Protein AF-A0AA39IWH5-F1 (afdb_monomer_lite)

Secondary structure (DSSP, 8-state):
------HHHHHHHHHHHHHHHHHHHHHHHHHHHHHHT----------SS----EEEEEEEEEEEETTTTEEEEEEEEEEEHHHHTT-TTPPPEEEEE--TTS---TTSTTS-S--SPP-S-SEEE-TT-TT-----EEEEEE----STT--GGGTTS--------EEEEETTT--EEEEEEEEEE----

Foldseek 3Di:
DDDDDPPVVVVVVVVVVVCCVPVVVVVVVVVQVVQVPPQDQPPPPDDDDDDFWEFEKEKEWPAAPVVQQKTKIKMFTPDISCVVVPPPDDFKKFKAWPQQVPFDDPVDPGHSPDPDGDPHGPDIHDSPPPDPPGDIDIDMHGFDAPDPPPDPPDPPPDDGDRDTDMWMAGPPPRHTGHYHHRDYDYHHD

Organism: NCBI:txid47425

Radius of gyration: 24.22 Å; chains: 1; bounding box: 68×44×81 Å

Structure (mmCIF, N/CA/C/O backbone):
data_AF-A0AA39IWH5-F1
#
_entry.id   AF-A0AA39IWH5-F1
#
loop_
_atom_site.group_PDB
_atom_site.id
_atom_site.type_symbol
_atom_site.label_atom_id
_atom_site.label_alt_id
_atom_site.label_comp_id
_atom_site.label_asym_id
_atom_site.label_entity_id
_atom_site.label_seq_id
_atom_site.pdbx_PDB_ins_code
_atom_site.Cartn_x
_atom_site.Cartn_y
_atom_site.Cartn_z
_atom_site.occupancy
_atom_site.B_iso_or_equiv
_atom_site.auth_seq_id
_atom_site.auth_comp_id
_atom_site.auth_asym_id
_atom_site.auth_atom_id
_atom_site.pdbx_PDB_model_num
ATOM 1 N N . MET A 1 1 ? 48.438 -4.224 -55.537 1.00 40.06 1 MET A N 1
ATOM 2 C CA . MET A 1 1 ? 48.091 -2.955 -54.860 1.00 40.06 1 MET A CA 1
ATOM 3 C C . MET A 1 1 ? 47.403 -3.302 -53.553 1.00 40.06 1 MET A C 1
ATOM 5 O O . MET A 1 1 ? 46.308 -3.842 -53.588 1.00 40.06 1 MET A O 1
ATOM 9 N N . ALA A 1 2 ? 48.084 -3.112 -52.422 1.00 48.34 2 ALA A N 1
ATOM 10 C CA . ALA A 1 2 ? 47.528 -3.421 -51.109 1.00 48.34 2 ALA A CA 1
ATOM 11 C C . ALA A 1 2 ? 46.636 -2.254 -50.659 1.00 48.34 2 ALA A C 1
ATOM 13 O O . ALA A 1 2 ? 47.093 -1.117 -50.571 1.00 48.34 2 ALA A O 1
ATOM 14 N N . SER A 1 3 ? 45.354 -2.537 -50.435 1.00 57.09 3 SER A N 1
ATOM 15 C CA . SER A 1 3 ? 44.366 -1.581 -49.937 1.00 57.09 3 SER A CA 1
ATOM 16 C C . SER A 1 3 ? 44.707 -1.199 -48.493 1.00 57.09 3 SER A C 1
ATOM 18 O O . SER A 1 3 ? 44.492 -1.995 -47.580 1.00 57.09 3 SER A O 1
ATOM 20 N N . GLN A 1 4 ? 45.219 0.015 -48.281 1.00 58.69 4 GLN A N 1
ATOM 21 C CA . GLN A 1 4 ? 45.362 0.627 -46.958 1.00 58.69 4 GLN A CA 1
ATOM 22 C C . GLN A 1 4 ? 43.967 0.789 -46.335 1.00 58.69 4 GLN A C 1
ATOM 24 O O . GLN A 1 4 ? 43.231 1.725 -46.648 1.00 58.69 4 GLN A O 1
ATOM 29 N N . GLN A 1 5 ? 43.571 -0.147 -45.470 1.00 61.75 5 GLN A N 1
ATOM 30 C CA . GLN A 1 5 ? 42.387 0.031 -44.634 1.00 61.75 5 GLN A CA 1
ATOM 31 C C . GLN A 1 5 ? 42.619 1.244 -43.730 1.00 61.75 5 GLN A C 1
ATOM 33 O O . GLN A 1 5 ? 43.556 1.283 -42.935 1.00 61.75 5 GLN A O 1
ATOM 38 N N . SER A 1 6 ? 41.778 2.264 -43.904 1.00 63.19 6 SER A N 1
ATOM 39 C CA . SER A 1 6 ? 41.849 3.520 -43.165 1.00 63.19 6 SER A CA 1
ATOM 40 C C . SER A 1 6 ? 41.571 3.266 -41.680 1.00 63.19 6 SER A C 1
ATOM 42 O O . SER A 1 6 ? 40.421 3.110 -41.267 1.00 63.19 6 SER A O 1
ATOM 44 N N . THR A 1 7 ? 42.634 3.241 -40.877 1.00 72.88 7 THR A N 1
ATOM 45 C CA . THR A 1 7 ? 42.630 3.133 -39.406 1.00 72.88 7 THR A CA 1
ATOM 46 C C . THR A 1 7 ? 41.702 4.147 -38.732 1.00 72.88 7 THR A C 1
ATOM 48 O O . THR A 1 7 ? 41.138 3.869 -37.678 1.00 72.88 7 THR A O 1
ATOM 51 N N . SER A 1 8 ? 41.462 5.289 -39.381 1.00 75.50 8 SER A N 1
ATOM 52 C CA . SER A 1 8 ? 40.510 6.312 -38.940 1.00 75.50 8 SER A CA 1
ATOM 53 C C . SER A 1 8 ? 39.067 5.797 -38.850 1.00 75.50 8 SER A C 1
ATOM 55 O O . SER A 1 8 ? 38.355 6.132 -37.904 1.00 75.50 8 SER A O 1
ATOM 57 N N . ARG A 1 9 ? 38.637 4.930 -39.777 1.00 80.38 9 ARG A N 1
ATOM 58 C CA . ARG A 1 9 ? 37.272 4.378 -39.769 1.00 80.38 9 ARG A CA 1
ATOM 59 C C . ARG A 1 9 ? 37.060 3.417 -38.604 1.00 80.38 9 ARG A C 1
ATOM 61 O O . ARG A 1 9 ? 36.028 3.475 -37.947 1.00 80.38 9 ARG A O 1
ATOM 68 N N . VAL A 1 10 ? 38.062 2.586 -38.314 1.00 84.19 10 VAL A N 1
ATOM 69 C CA . VAL A 1 10 ? 38.024 1.634 -37.193 1.00 84.19 10 VAL A CA 1
ATOM 70 C C . VAL A 1 10 ? 37.988 2.378 -35.856 1.00 84.19 10 VAL A C 1
ATOM 72 O O . VAL A 1 10 ? 37.185 2.043 -34.988 1.00 84.19 10 VAL A O 1
ATOM 75 N N . LEU A 1 11 ? 38.789 3.440 -35.718 1.00 85.94 11 LEU A N 1
ATOM 76 C CA . LEU A 1 11 ? 38.793 4.288 -34.525 1.00 85.94 11 LEU A CA 1
ATOM 77 C C . LEU A 1 11 ? 37.435 4.979 -34.306 1.00 85.94 11 LEU A C 1
ATOM 79 O O . LEU A 1 11 ? 36.937 5.020 -33.185 1.00 85.94 11 LEU A O 1
ATOM 83 N N . CYS A 1 12 ? 36.806 5.483 -35.372 1.00 87.06 12 CYS A N 1
ATOM 84 C CA . CYS A 1 12 ? 35.497 6.132 -35.292 1.00 87.06 12 CYS A CA 1
ATOM 85 C C . CYS A 1 12 ? 34.390 5.160 -34.840 1.00 87.06 12 CYS A C 1
ATOM 87 O O . CYS A 1 12 ? 33.603 5.498 -33.952 1.00 87.06 12 CYS A O 1
ATOM 89 N N . CYS A 1 13 ? 34.367 3.931 -35.369 1.00 89.12 13 CYS A N 1
ATOM 90 C CA . CYS A 1 13 ? 33.430 2.892 -34.922 1.00 89.12 13 CYS A CA 1
ATOM 91 C C . CYS A 1 13 ? 33.640 2.518 -33.447 1.00 89.12 13 CYS A C 1
ATOM 93 O O . CYS A 1 13 ? 32.673 2.308 -32.716 1.00 89.12 13 CYS A O 1
ATOM 95 N N . PHE A 1 14 ? 34.894 2.466 -32.992 1.00 91.69 14 PHE A N 1
ATOM 96 C CA . PHE A 1 14 ? 35.201 2.168 -31.596 1.00 91.69 14 PHE A CA 1
ATOM 97 C C . PHE A 1 14 ? 34.722 3.284 -30.658 1.00 91.69 14 PHE A C 1
ATOM 99 O O . PHE A 1 14 ? 34.058 3.005 -29.665 1.00 91.69 14 PHE A O 1
ATOM 106 N N . ILE A 1 15 ? 34.989 4.550 -31.000 1.00 92.81 15 ILE A N 1
ATOM 107 C CA . ILE A 1 15 ? 34.572 5.710 -30.197 1.00 92.81 15 ILE A CA 1
ATOM 108 C C . ILE A 1 15 ? 33.045 5.815 -30.126 1.00 92.81 15 ILE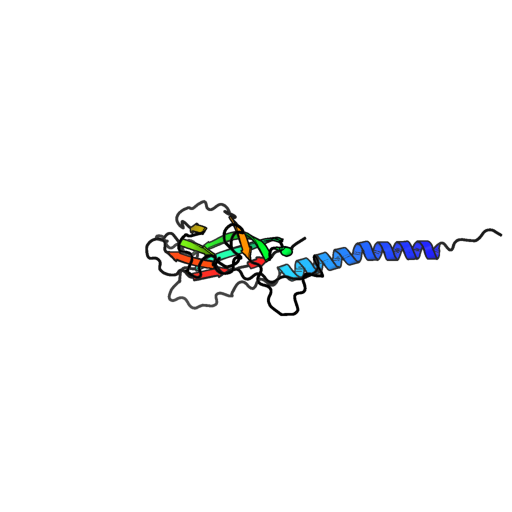 A C 1
ATOM 110 O O . ILE A 1 15 ? 32.500 6.037 -29.049 1.00 92.81 15 ILE A O 1
ATOM 114 N N . THR A 1 16 ? 32.346 5.632 -31.247 1.00 91.38 16 THR A N 1
ATOM 115 C CA . THR A 1 16 ? 30.873 5.688 -31.286 1.00 91.38 16 THR A CA 1
ATOM 116 C C . THR A 1 16 ? 30.237 4.555 -30.485 1.00 91.38 16 THR A C 1
ATOM 118 O O . THR A 1 16 ? 29.312 4.805 -29.714 1.00 91.38 16 THR A O 1
ATOM 121 N N . SER A 1 17 ? 30.777 3.337 -30.585 1.00 92.00 17 SER A N 1
ATOM 122 C CA . SER A 1 17 ? 30.318 2.197 -29.780 1.00 92.00 17 SER A CA 1
ATOM 123 C C . SER A 1 17 ? 30.569 2.428 -28.289 1.00 92.00 17 SER A C 1
ATOM 125 O O . SER A 1 17 ? 29.680 2.210 -27.472 1.00 92.00 17 SER A O 1
ATOM 127 N N . LEU A 1 18 ? 31.753 2.932 -27.925 1.00 93.56 18 LEU A N 1
ATOM 128 C CA . LEU A 1 18 ? 32.101 3.237 -26.538 1.00 93.56 18 LEU A CA 1
ATOM 129 C C . LEU A 1 18 ? 31.211 4.345 -25.956 1.00 93.56 18 LEU A C 1
ATOM 131 O O . LEU A 1 18 ? 30.737 4.223 -24.830 1.00 93.56 18 LEU A O 1
ATOM 135 N N . LEU A 1 19 ? 30.938 5.400 -26.730 1.00 93.69 19 LEU A N 1
ATOM 136 C CA . LEU A 1 19 ? 30.017 6.469 -26.335 1.00 93.69 19 LEU A CA 1
ATOM 137 C C . LEU A 1 19 ? 28.607 5.934 -26.109 1.00 93.69 19 LEU A C 1
ATOM 139 O O . LEU A 1 19 ? 27.995 6.281 -25.107 1.00 93.69 19 LEU A O 1
ATOM 143 N N . PHE A 1 20 ? 28.107 5.065 -26.988 1.00 94.19 20 PHE A N 1
ATOM 144 C CA . PHE A 1 20 ? 26.792 4.452 -26.815 1.00 94.19 20 PHE A CA 1
ATOM 145 C C . PHE A 1 20 ? 26.720 3.623 -25.522 1.00 94.19 20 PHE A C 1
ATOM 147 O O . PHE A 1 20 ? 25.784 3.780 -24.741 1.00 94.19 20 PHE A O 1
ATOM 154 N N . VAL A 1 21 ? 27.755 2.821 -25.247 1.00 93.38 21 VAL A N 1
ATOM 155 C CA . VAL A 1 21 ? 27.852 1.980 -24.039 1.00 93.38 21 VAL A CA 1
ATOM 156 C C . VAL A 1 21 ? 27.950 2.801 -22.747 1.00 93.38 21 VAL A C 1
ATOM 158 O O . VAL A 1 21 ? 27.551 2.309 -21.699 1.00 93.38 21 VAL A O 1
ATOM 161 N N . ILE A 1 22 ? 28.435 4.045 -22.786 1.00 94.25 22 ILE A N 1
ATOM 162 C CA . ILE A 1 22 ? 28.540 4.905 -21.593 1.00 94.25 22 ILE A CA 1
ATOM 163 C C . ILE A 1 22 ? 27.316 5.820 -21.451 1.00 94.25 22 ILE A C 1
ATOM 165 O O . ILE A 1 22 ? 26.750 5.947 -20.363 1.00 94.25 22 ILE A O 1
ATOM 169 N N . ILE A 1 23 ? 26.890 6.466 -22.538 1.00 92.69 23 ILE A N 1
ATOM 170 C CA . ILE A 1 23 ? 25.827 7.479 -22.515 1.00 92.69 23 ILE A CA 1
ATOM 171 C C . ILE A 1 23 ? 24.476 6.841 -22.217 1.00 92.69 23 ILE A C 1
ATOM 173 O O . ILE A 1 23 ? 23.719 7.377 -21.414 1.00 92.69 23 ILE A O 1
ATOM 177 N N . VAL A 1 24 ? 24.171 5.692 -22.825 1.00 91.44 24 VAL A N 1
ATOM 178 C CA . VAL A 1 24 ? 22.867 5.054 -22.628 1.00 91.44 24 VAL A CA 1
ATOM 179 C C . VAL A 1 24 ? 22.680 4.668 -21.151 1.00 91.44 24 VAL A C 1
ATOM 181 O O . VAL A 1 24 ? 21.751 5.198 -20.543 1.00 91.44 24 VAL A O 1
ATOM 184 N N . PRO A 1 25 ? 23.569 3.892 -20.496 1.00 87.94 25 PRO A N 1
ATOM 185 C CA . PRO A 1 25 ? 23.395 3.562 -19.079 1.00 87.94 25 PRO A CA 1
ATOM 186 C C . PRO A 1 25 ? 23.394 4.780 -18.154 1.00 87.94 25 PRO A C 1
ATOM 188 O O . PRO A 1 25 ? 22.631 4.811 -17.196 1.00 87.94 25 PRO A O 1
ATOM 191 N N . THR A 1 26 ? 24.206 5.805 -18.431 1.00 89.06 26 THR A N 1
ATOM 192 C CA . THR A 1 26 ? 24.229 7.011 -17.586 1.00 89.06 26 THR A CA 1
ATOM 193 C C . THR A 1 26 ? 22.939 7.818 -17.696 1.00 89.06 26 THR A C 1
ATOM 195 O O . THR A 1 26 ? 22.433 8.276 -16.672 1.00 89.06 26 THR A O 1
ATOM 198 N N . LEU A 1 27 ? 22.359 7.966 -18.890 1.00 87.00 27 LEU A N 1
ATOM 199 C CA . LEU A 1 27 ? 21.041 8.588 -19.053 1.00 87.00 27 LEU A CA 1
ATOM 200 C C . LEU A 1 27 ? 19.951 7.778 -18.344 1.00 87.00 27 LEU A C 1
ATOM 202 O O . LEU A 1 27 ? 19.131 8.366 -17.643 1.00 87.00 27 LEU A O 1
ATOM 206 N N . TRP A 1 28 ? 19.991 6.447 -18.456 1.00 80.06 28 TRP A N 1
ATOM 207 C CA . TRP A 1 28 ? 19.065 5.550 -17.760 1.00 80.06 28 TRP A CA 1
ATOM 208 C C . TRP A 1 28 ? 19.148 5.687 -16.236 1.00 80.06 28 TRP A C 1
ATOM 210 O O . TRP A 1 28 ? 18.126 5.882 -15.586 1.00 80.06 28 TRP A O 1
ATOM 220 N N . ILE A 1 29 ? 20.354 5.666 -15.662 1.00 79.44 29 ILE A N 1
ATOM 221 C CA . ILE A 1 29 ? 20.556 5.827 -14.213 1.00 79.44 29 ILE A CA 1
ATOM 222 C C . ILE A 1 29 ? 20.030 7.187 -13.736 1.00 79.44 29 ILE A C 1
ATOM 224 O O . ILE A 1 29 ? 19.339 7.261 -12.723 1.00 79.44 29 ILE A O 1
ATOM 228 N N . ASN A 1 30 ? 20.313 8.267 -14.473 1.00 75.81 30 ASN A N 1
ATOM 229 C CA . ASN A 1 30 ? 19.824 9.602 -14.116 1.00 75.81 30 ASN A CA 1
ATOM 230 C C . ASN A 1 30 ? 18.296 9.714 -14.217 1.00 75.81 30 ASN A C 1
ATOM 232 O O . ASN A 1 30 ? 17.680 10.377 -13.385 1.00 75.81 30 ASN A O 1
ATOM 236 N N . LEU A 1 31 ? 17.682 9.069 -15.213 1.00 73.75 31 LEU A N 1
ATOM 237 C CA . LEU A 1 31 ? 16.229 9.031 -15.364 1.00 73.75 31 LEU A CA 1
ATOM 238 C C . LEU A 1 31 ? 15.575 8.296 -14.188 1.00 73.75 31 LEU A C 1
ATOM 240 O O . LEU A 1 31 ? 14.644 8.826 -13.587 1.00 73.75 31 LEU A O 1
ATOM 244 N N . VAL A 1 32 ? 16.111 7.128 -13.822 1.00 69.75 32 VAL A N 1
ATOM 245 C CA . VAL A 1 32 ? 15.646 6.341 -12.674 1.00 69.75 32 VAL A CA 1
ATOM 246 C C . VAL A 1 32 ? 15.736 7.151 -11.381 1.00 69.75 32 VAL A C 1
ATOM 248 O O . VAL A 1 32 ? 14.739 7.274 -10.677 1.00 69.75 32 VAL A O 1
ATOM 251 N N . LEU A 1 33 ? 16.884 7.780 -11.108 1.00 65.25 33 LEU A N 1
ATOM 252 C CA . LEU A 1 33 ? 17.073 8.605 -9.909 1.00 65.25 33 LEU A CA 1
ATOM 253 C C . LEU A 1 33 ? 16.103 9.793 -9.852 1.00 65.25 33 LEU A C 1
ATOM 255 O O . LEU A 1 33 ? 15.610 10.137 -8.780 1.00 65.25 33 LEU A O 1
ATOM 259 N N . LYS A 1 34 ? 15.803 10.412 -11.000 1.00 65.06 34 LYS A N 1
ATOM 260 C CA . LYS A 1 34 ? 14.877 11.548 -11.082 1.00 65.06 34 LYS A CA 1
ATOM 261 C C . LYS A 1 34 ? 13.419 11.144 -10.841 1.00 65.06 34 LYS A C 1
ATOM 263 O O . LYS A 1 34 ? 12.652 11.948 -10.315 1.00 65.06 34 LYS A O 1
ATOM 268 N N . LEU A 1 35 ? 13.035 9.917 -11.196 1.00 55.84 35 LEU A N 1
ATOM 269 C CA . LEU A 1 35 ? 11.711 9.369 -10.880 1.00 55.84 35 LEU A CA 1
ATOM 270 C C . LEU A 1 35 ? 11.559 9.082 -9.378 1.00 55.84 35 LEU A C 1
ATOM 272 O O . LEU A 1 35 ? 10.466 9.223 -8.839 1.00 55.84 35 LEU A O 1
ATOM 276 N N . THR A 1 36 ? 12.649 8.756 -8.676 1.00 50.62 36 THR A N 1
ATOM 277 C CA . THR A 1 36 ? 12.625 8.452 -7.234 1.00 50.62 36 THR A CA 1
ATOM 278 C C . THR A 1 36 ? 12.405 9.692 -6.352 1.00 50.62 36 THR A C 1
ATOM 280 O O . THR A 1 36 ? 11.944 9.567 -5.222 1.00 50.62 36 THR A O 1
ATOM 283 N N . THR A 1 37 ? 12.704 10.905 -6.834 1.00 43.00 37 THR A N 1
ATOM 284 C CA . THR A 1 37 ? 12.744 12.119 -5.990 1.00 43.00 37 THR A CA 1
ATOM 285 C C . THR A 1 37 ? 11.431 12.899 -5.860 1.00 43.00 37 THR A C 1
ATOM 287 O O . THR A 1 37 ? 11.397 13.877 -5.121 1.00 43.00 37 THR A O 1
ATOM 290 N N . ASN A 1 38 ? 10.345 12.490 -6.523 1.00 43.62 38 ASN A N 1
ATOM 291 C CA . ASN A 1 38 ? 9.067 13.222 -6.491 1.00 43.62 38 ASN A CA 1
ATOM 292 C C . ASN A 1 38 ? 8.058 12.680 -5.463 1.00 43.62 38 ASN A C 1
ATOM 294 O O . ASN A 1 38 ? 6.851 12.815 -5.641 1.00 43.62 38 ASN A O 1
ATOM 298 N N . SER A 1 39 ? 8.538 12.083 -4.374 1.00 44.72 39 SER A N 1
ATOM 299 C CA . SER A 1 39 ? 7.690 11.773 -3.223 1.00 44.72 39 SER A CA 1
ATOM 300 C C . SER A 1 39 ? 7.620 12.988 -2.306 1.00 44.72 39 SER A C 1
ATOM 302 O O . SER A 1 39 ? 8.464 13.178 -1.431 1.00 44.72 39 SER A O 1
ATOM 304 N N . GLY A 1 40 ? 6.641 13.855 -2.555 1.00 41.75 40 GLY A N 1
ATOM 305 C CA . GLY A 1 40 ? 6.279 14.898 -1.608 1.00 41.75 40 GLY A CA 1
ATOM 306 C C . GLY A 1 40 ? 5.682 14.246 -0.370 1.00 41.75 40 GLY A C 1
ATOM 307 O O . GLY A 1 40 ? 4.529 13.832 -0.396 1.00 41.75 40 GLY A O 1
ATOM 308 N N . VAL A 1 41 ? 6.463 14.155 0.706 1.00 47.53 41 VAL A N 1
ATOM 309 C CA . VAL A 1 41 ? 5.898 14.007 2.051 1.00 47.53 41 VAL A CA 1
ATOM 310 C C . VAL A 1 41 ? 4.964 15.204 2.248 1.00 47.53 41 VAL A C 1
ATOM 312 O O . VAL A 1 41 ? 5.408 16.331 2.008 1.00 47.53 41 VAL A O 1
ATOM 315 N N . PRO A 1 42 ? 3.687 15.017 2.619 1.00 47.53 42 PRO A N 1
ATOM 316 C CA . PRO A 1 42 ? 2.828 16.151 2.909 1.00 47.53 42 PRO A CA 1
ATOM 317 C C . PRO A 1 42 ? 3.450 16.958 4.053 1.00 47.53 42 PRO A C 1
ATOM 319 O O . PRO A 1 42 ? 3.678 16.446 5.151 1.00 47.53 42 PRO A O 1
ATOM 322 N N . ASP A 1 43 ? 3.761 18.226 3.775 1.00 43.47 43 ASP A N 1
ATOM 323 C CA . ASP A 1 43 ? 4.171 19.191 4.788 1.00 43.47 43 ASP A CA 1
ATOM 324 C C . ASP A 1 43 ? 3.022 19.321 5.793 1.00 43.47 43 ASP A C 1
ATOM 326 O O . ASP A 1 43 ? 2.018 19.991 5.540 1.00 43.47 43 ASP A O 1
ATOM 330 N N . ASN A 1 44 ? 3.165 18.666 6.946 1.00 50.66 44 ASN A N 1
ATOM 331 C CA . ASN A 1 44 ? 2.255 18.796 8.080 1.00 50.66 44 ASN A CA 1
ATOM 332 C C . ASN A 1 44 ? 2.420 20.179 8.718 1.00 50.66 44 ASN A C 1
ATOM 334 O O . ASN A 1 44 ? 2.941 20.331 9.821 1.00 50.66 44 ASN A O 1
ATOM 338 N N . ASN A 1 45 ? 1.959 21.209 8.014 1.00 47.28 45 ASN A N 1
ATOM 339 C CA . ASN A 1 45 ? 1.780 22.549 8.544 1.00 47.28 45 ASN A CA 1
ATOM 340 C C . ASN A 1 45 ? 0.319 22.689 8.998 1.00 47.28 45 ASN A C 1
ATOM 342 O O . ASN A 1 45 ? -0.483 23.417 8.415 1.00 47.28 45 ASN A O 1
ATOM 346 N N . GLY A 1 46 ? -0.046 21.893 10.004 1.00 46.69 46 GLY A N 1
ATOM 347 C CA . GLY A 1 46 ? -1.400 21.773 10.531 1.00 46.69 46 GLY A CA 1
ATOM 348 C C . GLY A 1 46 ? -1.414 22.016 12.032 1.00 46.69 46 GLY A C 1
ATOM 349 O O . GLY A 1 46 ? -0.941 21.198 12.813 1.00 46.69 46 GLY A O 1
ATOM 350 N N . ASN A 1 47 ? -1.948 23.174 12.395 1.00 44.50 47 ASN A N 1
ATOM 351 C CA . ASN A 1 47 ? -2.223 23.661 13.739 1.00 44.50 47 ASN A CA 1
ATOM 352 C C . ASN A 1 47 ? -2.779 22.552 14.659 1.00 44.50 47 ASN A C 1
ATOM 354 O O . ASN A 1 47 ? -3.752 21.881 14.317 1.00 44.50 47 ASN A O 1
ATOM 358 N N . SER A 1 48 ? -2.161 22.368 15.826 1.00 58.59 48 SER A N 1
ATOM 359 C CA . SER A 1 48 ? -2.580 21.395 16.834 1.00 58.59 48 SER A CA 1
ATOM 360 C C . SER A 1 48 ? -3.947 21.765 17.403 1.00 58.59 48 SER A C 1
ATOM 362 O O . SER A 1 48 ? -4.050 22.775 18.097 1.00 58.59 48 SER A O 1
ATOM 364 N N . ASP A 1 49 ? -4.963 20.933 17.185 1.00 53.38 49 ASP A N 1
ATOM 365 C CA . ASP A 1 49 ? -6.050 20.867 18.171 1.00 53.38 49 ASP A CA 1
ATOM 366 C C . ASP A 1 49 ? -6.676 19.477 18.343 1.00 53.38 49 ASP A C 1
ATOM 368 O O . ASP A 1 49 ? -7.155 19.168 19.425 1.00 53.38 49 ASP A O 1
ATOM 372 N N . TYR A 1 50 ? -6.552 18.561 17.378 1.00 57.91 50 TYR A N 1
ATOM 373 C CA . TYR A 1 50 ? -6.823 17.137 17.605 1.00 57.91 50 TYR A CA 1
ATOM 374 C C . TYR A 1 50 ? -5.869 16.311 16.747 1.00 57.91 50 TYR A C 1
ATOM 376 O O . TYR A 1 50 ? -5.903 16.394 15.523 1.00 57.91 50 TYR A O 1
ATOM 384 N N . ILE A 1 51 ? -4.976 15.548 17.381 1.00 69.25 51 ILE A N 1
ATOM 385 C CA . ILE A 1 51 ? -4.118 14.601 16.664 1.00 69.25 51 ILE A CA 1
ATOM 386 C C . ILE A 1 51 ? -5.012 13.426 16.261 1.00 69.25 51 ILE A C 1
ATOM 388 O O . ILE A 1 51 ? -5.207 12.491 17.038 1.00 69.25 51 ILE A O 1
ATOM 392 N N . THR A 1 52 ? -5.608 13.500 15.073 1.00 83.38 52 THR A N 1
ATOM 393 C CA . THR A 1 52 ? -6.285 12.349 14.475 1.00 83.38 52 THR A CA 1
ATOM 394 C C . THR A 1 52 ? -5.248 11.258 14.236 1.00 83.38 52 THR A C 1
ATOM 396 O O . THR A 1 52 ? -4.124 11.517 13.791 1.00 83.38 52 THR A O 1
ATOM 399 N N . ARG A 1 53 ? -5.595 10.023 14.596 1.00 87.88 53 ARG A N 1
ATOM 400 C CA . ARG A 1 53 ? -4.728 8.883 14.326 1.00 87.88 53 ARG A CA 1
ATOM 401 C C . ARG A 1 53 ? -4.661 8.647 12.821 1.00 87.88 53 ARG A C 1
ATOM 403 O O . ARG A 1 53 ? -5.698 8.503 12.181 1.00 87.88 53 ARG A O 1
ATOM 410 N N . THR A 1 54 ? -3.446 8.529 12.307 1.00 89.31 54 THR A N 1
ATOM 411 C CA . THR A 1 54 ? -3.156 8.272 10.901 1.00 89.31 54 THR A CA 1
ATOM 412 C C . THR A 1 54 ? -2.162 7.125 10.808 1.00 89.31 54 THR A C 1
ATOM 414 O O . THR A 1 54 ? -1.111 7.156 11.458 1.00 89.31 54 THR A O 1
ATOM 417 N N . ILE A 1 55 ? -2.499 6.120 10.004 1.00 89.88 55 ILE A N 1
ATOM 418 C CA . ILE A 1 55 ? -1.594 5.034 9.625 1.00 89.88 55 ILE A CA 1
ATOM 419 C C . ILE A 1 55 ? -0.941 5.407 8.302 1.00 89.88 55 ILE A C 1
ATOM 421 O O . ILE A 1 55 ? -1.635 5.635 7.314 1.00 89.88 55 ILE A O 1
ATOM 425 N N . VAL A 1 56 ? 0.386 5.462 8.277 1.00 89.00 56 VAL A N 1
ATOM 426 C CA . VAL A 1 56 ? 1.144 5.769 7.066 1.00 89.00 56 VAL A CA 1
ATOM 427 C C . VAL A 1 56 ? 1.724 4.484 6.503 1.00 89.00 56 VAL A C 1
ATOM 429 O O . VAL A 1 56 ? 2.498 3.780 7.162 1.00 89.00 56 VAL A O 1
ATOM 432 N N . LEU A 1 57 ? 1.339 4.200 5.269 1.00 88.81 57 LEU A N 1
ATOM 433 C CA . LEU A 1 57 ? 1.765 3.056 4.490 1.00 88.81 57 LEU A CA 1
ATOM 434 C C . LEU A 1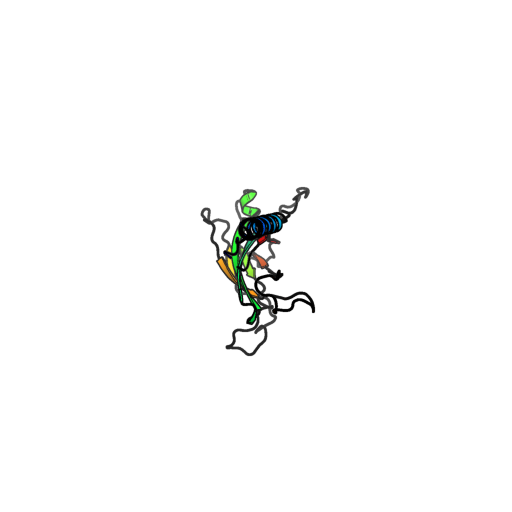 57 ? 2.852 3.479 3.503 1.00 88.81 57 LEU A C 1
ATOM 436 O O . LEU A 1 57 ? 2.837 4.584 2.955 1.00 88.81 57 LEU A O 1
ATOM 440 N N . GLN A 1 58 ? 3.770 2.563 3.241 1.00 87.62 58 GLN A N 1
ATOM 441 C CA . GLN A 1 58 ? 4.696 2.626 2.122 1.00 87.62 58 GLN A CA 1
ATOM 442 C C . GLN A 1 58 ? 4.459 1.405 1.248 1.00 87.62 58 GLN A C 1
ATOM 444 O O . GLN A 1 58 ? 4.300 0.304 1.768 1.00 87.62 58 GLN A O 1
ATOM 449 N N . ALA A 1 59 ? 4.430 1.596 -0.069 1.00 86.56 59 ALA A N 1
ATOM 450 C CA . ALA A 1 59 ? 4.300 0.506 -1.023 1.00 86.56 59 ALA A CA 1
ATOM 451 C C . ALA A 1 59 ? 5.378 0.602 -2.108 1.00 86.56 59 ALA A C 1
ATOM 453 O O . ALA A 1 59 ? 5.760 1.686 -2.547 1.00 86.56 59 ALA A O 1
ATOM 454 N N . GLY A 1 60 ? 5.861 -0.543 -2.569 1.00 85.12 60 GLY A N 1
ATOM 455 C CA . GLY A 1 60 ? 6.775 -0.675 -3.689 1.00 85.12 60 GLY A CA 1
ATOM 456 C C . GLY A 1 60 ? 6.262 -1.708 -4.680 1.00 85.12 60 GLY A C 1
ATOM 457 O O . GLY A 1 60 ? 5.844 -2.794 -4.284 1.00 85.12 60 GLY A O 1
ATOM 458 N N . VAL A 1 61 ? 6.281 -1.388 -5.975 1.00 81.31 61 VAL A N 1
ATOM 459 C CA . VAL A 1 61 ? 5.913 -2.371 -7.007 1.00 81.31 61 VAL A CA 1
ATOM 460 C C . VAL A 1 61 ? 7.072 -3.347 -7.194 1.00 81.31 61 VAL A C 1
ATOM 462 O O . VAL A 1 61 ? 8.199 -2.935 -7.461 1.00 81.31 61 VAL A O 1
ATOM 465 N N . VAL A 1 62 ? 6.774 -4.638 -7.065 1.00 83.94 62 VAL A N 1
ATOM 466 C CA . VAL A 1 62 ? 7.720 -5.751 -7.228 1.00 83.94 62 VAL A CA 1
ATOM 467 C C . VAL A 1 62 ? 7.706 -6.268 -8.660 1.00 83.94 62 VAL A C 1
ATOM 469 O O . VAL A 1 62 ? 8.753 -6.528 -9.244 1.00 83.94 62 VAL A O 1
ATOM 472 N N . SER A 1 63 ? 6.513 -6.450 -9.220 1.00 82.94 63 SER A N 1
ATOM 473 C CA . SER A 1 63 ? 6.319 -6.960 -10.575 1.00 82.94 63 SER A CA 1
ATOM 474 C C . SER A 1 63 ? 4.951 -6.554 -11.100 1.00 82.94 63 SER A C 1
ATOM 476 O O . SER A 1 63 ? 4.033 -6.344 -10.313 1.00 82.94 63 SER A O 1
ATOM 478 N N . ALA A 1 64 ? 4.787 -6.509 -12.417 1.00 79.38 64 ALA A N 1
ATOM 479 C CA . ALA A 1 64 ? 3.481 -6.367 -13.046 1.00 79.38 64 ALA A CA 1
ATOM 480 C C . ALA A 1 64 ? 3.270 -7.484 -14.067 1.00 79.38 64 ALA A C 1
ATOM 482 O O . ALA A 1 64 ? 4.140 -7.736 -14.901 1.00 79.38 64 ALA A O 1
ATOM 483 N N . ASP A 1 65 ? 2.114 -8.137 -14.001 1.00 79.38 65 ASP A N 1
ATOM 484 C CA . ASP A 1 65 ? 1.628 -9.021 -15.050 1.00 79.38 65 ASP A CA 1
ATOM 485 C C . ASP A 1 65 ? 0.653 -8.235 -15.914 1.00 79.38 65 ASP A C 1
ATOM 487 O O . ASP A 1 65 ? -0.544 -8.107 -15.662 1.00 79.38 65 ASP A O 1
ATOM 491 N N . ILE A 1 66 ? 1.240 -7.649 -16.938 1.00 75.25 66 ILE A N 1
ATOM 492 C CA . ILE A 1 66 ? 0.581 -6.747 -17.852 1.00 75.25 66 ILE A CA 1
ATOM 493 C C . ILE A 1 66 ? -0.536 -7.452 -18.663 1.00 75.25 66 ILE A C 1
ATOM 495 O O . ILE A 1 66 ? -1.649 -6.924 -18.694 1.00 75.25 66 ILE A O 1
ATOM 499 N N . PRO A 1 67 ? -0.324 -8.656 -19.242 1.00 74.94 67 PRO A N 1
ATOM 500 C CA . PRO A 1 67 ? -1.400 -9.448 -19.849 1.00 74.94 67 PRO A CA 1
ATOM 501 C C . PRO A 1 67 ? -2.582 -9.749 -18.923 1.00 74.94 67 PRO A C 1
ATOM 503 O O . PRO A 1 67 ? -3.717 -9.805 -19.396 1.00 74.94 67 PRO A O 1
ATOM 506 N N . HIS A 1 68 ? -2.326 -9.944 -17.627 1.00 74.25 68 HIS A N 1
ATOM 507 C CA . HIS A 1 68 ? -3.369 -10.230 -16.639 1.00 74.25 68 HIS A CA 1
ATOM 508 C C . HIS A 1 68 ? -3.845 -8.986 -15.879 1.00 74.25 68 HIS A C 1
ATOM 510 O O . HIS A 1 68 ? -4.721 -9.092 -15.023 1.00 74.25 68 HIS A O 1
ATOM 516 N N . THR A 1 69 ? -3.333 -7.797 -16.214 1.00 76.56 69 THR A N 1
ATOM 517 C CA . THR A 1 69 ? -3.640 -6.524 -15.543 1.00 76.56 69 THR A CA 1
ATOM 518 C C . THR A 1 69 ? -3.429 -6.571 -14.027 1.00 76.56 69 THR A C 1
ATOM 520 O O . THR A 1 69 ? -4.166 -5.936 -13.276 1.00 76.56 69 THR A O 1
ATOM 523 N N . THR A 1 70 ? -2.427 -7.311 -13.550 1.00 79.44 70 THR A N 1
ATOM 524 C CA . THR A 1 70 ? -2.099 -7.388 -12.120 1.00 79.44 70 THR A CA 1
ATOM 525 C C . THR A 1 70 ? -0.742 -6.768 -11.815 1.00 79.44 70 THR A C 1
ATOM 527 O O . THR A 1 70 ? 0.143 -6.654 -12.663 1.00 79.44 70 THR A O 1
ATOM 530 N N . VAL A 1 71 ? -0.582 -6.316 -10.578 1.00 80.19 71 VAL A N 1
ATOM 531 C CA . VAL A 1 71 ? 0.652 -5.758 -10.042 1.00 80.19 71 VAL A CA 1
ATOM 532 C C . VAL A 1 71 ? 0.889 -6.329 -8.655 1.00 80.19 71 VAL A C 1
ATOM 534 O O . VAL A 1 71 ? 0.025 -6.290 -7.790 1.00 80.19 71 VAL A O 1
ATOM 537 N N . VAL A 1 72 ? 2.073 -6.872 -8.426 1.00 84.94 72 VAL A N 1
ATOM 538 C CA . VAL A 1 72 ? 2.489 -7.344 -7.110 1.00 84.94 72 VAL A CA 1
ATOM 539 C C . VAL A 1 72 ? 3.181 -6.190 -6.411 1.00 84.94 72 VAL A C 1
ATOM 541 O O . VAL A 1 72 ? 4.165 -5.652 -6.925 1.00 84.94 72 VAL A O 1
ATOM 544 N N . VAL A 1 73 ? 2.672 -5.817 -5.242 1.00 85.06 73 VAL A N 1
ATOM 545 C CA . VAL A 1 73 ? 3.252 -4.774 -4.400 1.00 85.06 73 VAL A CA 1
ATOM 546 C C . VAL A 1 73 ? 3.728 -5.359 -3.082 1.00 85.06 73 VAL A C 1
ATOM 548 O O . VAL A 1 73 ? 3.035 -6.160 -2.453 1.00 85.06 73 VAL A O 1
ATOM 551 N N . ASP A 1 74 ? 4.907 -4.923 -2.665 1.00 89.50 74 ASP A N 1
ATOM 552 C CA . ASP A 1 74 ? 5.380 -5.066 -1.300 1.00 89.50 74 ASP A CA 1
ATOM 553 C C . ASP A 1 74 ? 4.991 -3.800 -0.544 1.00 89.50 74 ASP A C 1
ATOM 555 O O . ASP A 1 74 ? 5.218 -2.697 -1.031 1.00 89.50 74 ASP A O 1
ATOM 559 N N . TRP A 1 75 ? 4.374 -3.925 0.622 1.00 89.06 75 TRP A N 1
ATOM 560 C CA . TRP A 1 75 ? 3.951 -2.778 1.414 1.00 89.06 75 TRP A CA 1
ATOM 561 C C . TRP A 1 75 ? 4.210 -2.997 2.895 1.00 89.06 75 TRP A C 1
ATOM 563 O O . TRP A 1 75 ? 4.271 -4.124 3.383 1.00 89.06 75 TRP A O 1
ATOM 573 N N . GLU A 1 76 ? 4.368 -1.900 3.618 1.00 89.25 76 GLU A N 1
ATOM 574 C CA . GLU A 1 76 ? 4.622 -1.903 5.051 1.00 89.25 76 GLU A CA 1
ATOM 575 C C . GLU A 1 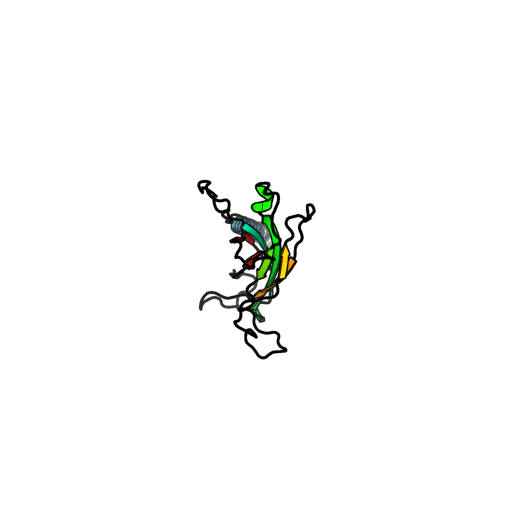76 ? 4.009 -0.671 5.720 1.00 89.25 76 GLU A C 1
ATOM 577 O O . GLU A 1 76 ? 3.706 0.338 5.077 1.00 89.25 76 GLU A O 1
ATOM 582 N N . ILE A 1 77 ? 3.819 -0.759 7.035 1.00 88.56 77 ILE A N 1
ATOM 583 C CA . ILE A 1 77 ? 3.408 0.374 7.866 1.00 88.56 77 ILE A CA 1
ATOM 584 C C . ILE A 1 77 ? 4.679 1.044 8.378 1.00 88.56 77 ILE A C 1
ATOM 586 O O . ILE A 1 77 ? 5.388 0.480 9.210 1.00 88.56 77 ILE A O 1
ATOM 590 N N . ILE A 1 78 ? 4.952 2.256 7.903 1.00 87.38 78 ILE A N 1
ATOM 591 C CA . ILE A 1 78 ? 6.150 3.014 8.292 1.00 87.38 78 ILE A CA 1
ATOM 592 C C . ILE A 1 78 ? 5.892 3.961 9.461 1.00 87.38 78 ILE A C 1
ATOM 594 O O . ILE A 1 78 ? 6.830 4.390 10.136 1.00 87.38 78 ILE A O 1
ATOM 598 N N . TRP A 1 79 ? 4.625 4.303 9.711 1.00 86.50 79 TRP A N 1
ATOM 599 C CA . TRP A 1 79 ? 4.260 5.222 10.780 1.00 86.50 79 TRP A CA 1
ATOM 600 C C . TRP A 1 79 ? 2.838 4.988 11.290 1.00 86.50 79 TRP A C 1
ATOM 602 O O . TRP A 1 79 ? 1.922 4.700 10.527 1.00 86.50 79 TRP A O 1
ATOM 612 N N . ASP A 1 80 ? 2.649 5.189 12.591 1.00 88.19 80 ASP A N 1
ATOM 613 C CA . ASP A 1 80 ? 1.342 5.304 13.240 1.00 88.19 80 ASP A CA 1
ATOM 614 C C . ASP A 1 80 ? 1.420 6.502 14.184 1.00 88.19 80 ASP A C 1
ATOM 616 O O . ASP A 1 80 ? 2.163 6.474 15.173 1.00 88.19 80 ASP A O 1
ATOM 620 N N . THR A 1 81 ? 0.676 7.570 13.883 1.00 87.00 81 THR A N 1
ATOM 621 C CA . THR A 1 81 ? 0.745 8.802 14.681 1.00 87.00 81 THR A CA 1
ATOM 622 C C . THR A 1 81 ? 0.358 8.559 16.137 1.00 87.00 81 THR A C 1
ATOM 624 O O . THR A 1 81 ? 0.932 9.185 17.027 1.00 87.00 81 THR A O 1
ATOM 627 N N . CYS A 1 82 ? -0.525 7.594 16.415 1.00 86.25 82 CYS A N 1
ATOM 628 C CA . CYS A 1 82 ? -0.907 7.267 17.784 1.00 86.25 82 CYS A CA 1
ATOM 629 C C . CYS A 1 82 ? 0.309 6.842 18.619 1.00 86.25 82 CYS A C 1
ATOM 631 O O . CYS A 1 82 ? 0.528 7.342 19.725 1.00 86.25 82 CYS A O 1
ATOM 633 N N . ARG A 1 83 ? 1.171 5.994 18.050 1.00 79.31 83 ARG A N 1
ATOM 634 C CA . ARG A 1 83 ? 2.406 5.559 18.709 1.00 79.31 83 ARG A CA 1
ATOM 635 C C . ARG A 1 83 ? 3.431 6.685 18.778 1.00 79.31 83 ARG A C 1
ATOM 637 O O . ARG A 1 83 ? 4.039 6.900 19.825 1.00 79.31 83 ARG A O 1
ATOM 644 N N . SER A 1 84 ? 3.629 7.401 17.679 1.00 78.81 84 SER A N 1
ATOM 645 C CA . SER A 1 84 ? 4.706 8.387 17.575 1.00 78.81 84 SER A CA 1
ATOM 646 C C . SER A 1 84 ? 4.516 9.607 18.469 1.00 78.81 84 SER A C 1
ATOM 648 O O . SER A 1 84 ? 5.499 10.194 18.915 1.00 78.81 84 SER A O 1
ATOM 650 N N . TYR A 1 85 ? 3.269 9.954 18.792 1.00 80.38 85 TYR A N 1
ATOM 651 C CA . TYR A 1 85 ? 2.959 11.004 19.763 1.00 80.38 85 TYR A CA 1
ATOM 652 C C . TYR A 1 85 ? 2.887 10.497 21.215 1.00 80.38 85 TYR A C 1
ATOM 654 O O . TYR A 1 85 ? 2.531 11.260 22.110 1.00 80.38 85 TYR A O 1
ATOM 662 N N . GLY A 1 86 ? 3.245 9.233 21.477 1.00 71.69 86 GLY A N 1
ATOM 663 C CA . GLY A 1 86 ? 3.290 8.668 22.827 1.00 71.69 86 GLY A CA 1
ATOM 664 C C . GLY A 1 86 ? 1.913 8.424 23.449 1.00 71.69 86 GLY A C 1
ATOM 665 O O . GLY A 1 86 ? 1.789 8.431 24.675 1.00 71.69 86 GLY A O 1
ATOM 666 N N . ILE A 1 87 ? 0.871 8.221 22.634 1.00 77.56 87 ILE A N 1
ATOM 667 C CA . ILE A 1 87 ? -0.465 7.884 23.132 1.00 77.56 87 ILE A CA 1
ATOM 668 C C . ILE A 1 87 ? -0.423 6.450 23.675 1.00 77.56 87 ILE A C 1
ATOM 670 O O . ILE A 1 87 ? -0.079 5.504 22.975 1.00 77.56 87 ILE A O 1
ATOM 674 N N . ILE A 1 88 ? -0.758 6.286 24.955 1.00 70.19 88 ILE A N 1
ATOM 675 C CA . ILE A 1 88 ? -0.539 5.030 25.697 1.00 70.19 88 ILE A CA 1
ATOM 676 C C . ILE A 1 88 ? -1.607 3.965 25.369 1.00 70.19 88 ILE A C 1
ATOM 678 O O . ILE A 1 88 ? -1.367 2.775 25.543 1.00 70.19 88 ILE A O 1
ATOM 682 N N . ASN A 1 89 ? -2.766 4.374 24.842 1.00 78.62 89 ASN A N 1
ATOM 683 C CA . ASN A 1 89 ? -3.928 3.508 24.610 1.00 78.62 89 ASN A CA 1
ATOM 684 C C . ASN A 1 89 ? -4.326 3.459 23.129 1.00 78.62 89 ASN A C 1
ATOM 686 O O . ASN A 1 89 ? -5.475 3.723 22.777 1.00 78.62 89 ASN A O 1
ATOM 690 N N . CYS A 1 90 ? -3.372 3.159 22.253 1.00 86.00 90 CYS A N 1
ATOM 691 C CA . CYS A 1 90 ? -3.678 2.933 20.846 1.00 86.00 90 CYS A CA 1
ATOM 692 C C . CYS A 1 90 ? -4.448 1.622 20.685 1.00 86.00 90 CYS A C 1
ATOM 694 O O . CYS A 1 90 ? -3.964 0.558 21.064 1.00 86.00 90 CYS A O 1
ATOM 696 N N . THR A 1 91 ? -5.649 1.709 20.123 1.00 89.62 91 THR A N 1
ATOM 697 C CA . THR A 1 91 ? -6.467 0.555 19.738 1.00 89.62 91 THR A CA 1
ATOM 698 C C . THR A 1 91 ? -5.815 -0.211 18.583 1.00 89.62 91 THR A C 1
ATOM 700 O O . THR A 1 91 ? -5.003 0.339 17.832 1.00 89.62 91 THR A O 1
ATOM 703 N N . ASP A 1 92 ? -6.166 -1.480 18.408 1.00 92.19 92 ASP A N 1
ATOM 704 C CA . ASP A 1 92 ? -5.760 -2.219 17.210 1.00 92.19 92 ASP A CA 1
ATOM 705 C C . ASP A 1 92 ? -6.483 -1.662 15.979 1.00 92.19 92 ASP A C 1
ATOM 707 O O . ASP A 1 92 ? -7.618 -1.179 16.072 1.00 92.19 92 ASP A O 1
ATOM 711 N N . VAL A 1 93 ? -5.822 -1.718 14.825 1.00 92.00 93 VAL A N 1
ATOM 712 C CA . VAL A 1 93 ? -6.344 -1.177 13.568 1.00 92.00 93 VAL A CA 1
ATOM 713 C C . VAL A 1 93 ? -6.368 -2.254 12.502 1.00 92.00 93 VAL A C 1
ATOM 715 O O . VAL A 1 93 ? -5.350 -2.836 12.148 1.00 92.00 93 VAL A O 1
ATOM 718 N N . ASN A 1 94 ? -7.549 -2.479 11.955 1.00 94.00 94 ASN A N 1
ATOM 719 C CA . ASN A 1 94 ? -7.783 -3.317 10.800 1.00 94.00 94 ASN A CA 1
ATOM 720 C C . ASN A 1 94 ? -7.413 -2.537 9.536 1.00 94.00 94 ASN A C 1
ATOM 722 O O . ASN A 1 94 ? -7.974 -1.469 9.285 1.00 94.00 94 ASN A O 1
ATOM 726 N N . ILE A 1 95 ? -6.484 -3.072 8.748 1.00 90.88 95 ILE A N 1
ATOM 727 C CA . ILE A 1 95 ? -6.072 -2.523 7.457 1.00 90.88 95 ILE A CA 1
ATOM 728 C C . ILE A 1 95 ? -6.744 -3.325 6.349 1.00 90.88 95 ILE A C 1
ATOM 730 O O . ILE A 1 95 ? -6.774 -4.556 6.379 1.00 90.88 95 ILE A O 1
ATOM 734 N N . PHE A 1 96 ? -7.266 -2.619 5.355 1.00 89.44 96 PHE A N 1
ATOM 735 C CA . PHE A 1 96 ? -7.950 -3.195 4.208 1.00 89.44 96 PHE A CA 1
ATOM 736 C C . PHE A 1 96 ? -7.388 -2.588 2.926 1.00 89.44 96 PHE A C 1
ATOM 738 O O . PHE A 1 96 ? -7.144 -1.383 2.869 1.00 89.44 96 PHE A O 1
ATOM 745 N N . PHE A 1 97 ? -7.253 -3.407 1.884 1.00 84.31 97 PHE A N 1
ATOM 746 C CA . PHE A 1 97 ? -7.131 -2.918 0.513 1.00 84.31 97 PHE A CA 1
ATOM 747 C C . PHE A 1 97 ? -8.467 -3.096 -0.186 1.00 84.31 97 PHE A C 1
ATOM 749 O O . PHE A 1 97 ? -9.111 -4.140 -0.049 1.00 84.31 97 PHE A O 1
ATOM 756 N N . ASP A 1 98 ? -8.888 -2.077 -0.927 1.00 73.81 98 ASP A N 1
ATOM 757 C CA . ASP A 1 98 ? -10.085 -2.181 -1.743 1.00 73.81 98 ASP A CA 1
ATOM 758 C C . ASP A 1 98 ? -9.790 -3.058 -2.965 1.00 73.81 98 ASP A C 1
ATOM 760 O O . ASP A 1 98 ? -9.237 -2.616 -3.971 1.00 73.81 98 ASP A O 1
ATOM 764 N N . MET A 1 99 ? -10.130 -4.340 -2.846 1.00 66.31 99 MET A N 1
ATOM 765 C CA . MET A 1 99 ? -9.996 -5.319 -3.923 1.00 66.31 99 MET A CA 1
ATOM 766 C C . MET A 1 99 ? -11.224 -5.347 -4.841 1.00 66.31 99 MET A C 1
ATOM 768 O O . MET A 1 99 ? -11.281 -6.191 -5.733 1.00 66.31 99 MET A O 1
ATOM 772 N N . ASN A 1 100 ? -12.202 -4.444 -4.677 1.00 59.22 100 ASN A N 1
ATOM 773 C CA . ASN A 1 100 ? -13.380 -4.390 -5.557 1.00 59.22 100 ASN A CA 1
ATOM 774 C C . ASN A 1 100 ? -13.031 -4.052 -7.014 1.00 59.22 100 ASN A C 1
ATOM 776 O O . ASN A 1 100 ? -13.883 -4.150 -7.893 1.00 59.22 100 ASN A O 1
ATOM 780 N N . LEU A 1 101 ? -11.783 -3.665 -7.273 1.00 55.41 101 LEU A N 1
ATOM 781 C CA . LEU A 1 101 ? -11.246 -3.411 -8.604 1.00 55.41 101 LEU A CA 1
ATOM 782 C C . LEU A 1 101 ? -10.499 -4.628 -9.173 1.00 55.41 101 L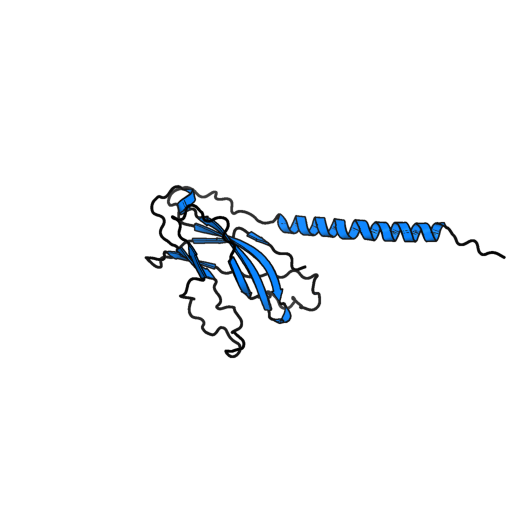EU A C 1
ATOM 784 O O . LEU A 1 101 ? -9.998 -4.545 -10.287 1.00 55.41 101 LEU A O 1
ATOM 788 N N . SER A 1 102 ? -10.438 -5.753 -8.448 1.00 52.81 102 SER A N 1
ATOM 789 C CA . SER A 1 102 ? -9.737 -6.960 -8.890 1.00 52.81 102 SER A CA 1
ATOM 790 C C . SER A 1 102 ? -10.531 -7.783 -9.903 1.00 52.81 102 SER A C 1
ATOM 792 O O . SER A 1 102 ? -11.718 -8.034 -9.658 1.00 52.81 102 SER A O 1
ATOM 794 N N . PRO A 1 103 ? -9.937 -8.229 -11.039 1.00 49.34 103 PRO A N 1
ATOM 795 C CA . PRO A 1 103 ? -10.569 -9.217 -11.871 1.00 49.34 103 PRO A CA 1
ATOM 796 C C . PRO A 1 103 ? -10.651 -10.471 -11.010 1.00 49.34 103 PRO A C 1
ATOM 798 O O . PRO A 1 103 ? -9.656 -10.983 -10.503 1.00 49.34 103 PRO A O 1
ATOM 801 N N . SER A 1 104 ? -11.882 -10.915 -10.797 1.00 48.59 104 SER A N 1
ATOM 802 C CA . SER A 1 104 ? -12.218 -12.231 -10.263 1.00 48.59 104 SER A CA 1
ATOM 803 C C . SER A 1 104 ? -11.155 -13.282 -10.540 1.00 48.59 104 SER A C 1
ATOM 805 O O . SER A 1 104 ? -10.769 -13.495 -11.693 1.00 48.59 104 SER A O 1
ATOM 807 N N . ASP A 1 105 ? -10.831 -14.022 -9.482 1.00 47.78 105 ASP A N 1
ATOM 808 C CA . ASP A 1 105 ? -10.320 -15.385 -9.547 1.00 47.78 105 ASP A CA 1
ATOM 809 C C . ASP A 1 105 ? -10.912 -16.124 -10.773 1.00 47.78 105 ASP A C 1
ATOM 811 O O . ASP A 1 105 ? -12.139 -16.159 -10.922 1.00 47.78 105 ASP A O 1
ATOM 815 N N . PRO A 1 106 ? -10.095 -16.745 -11.644 1.00 47.00 106 PRO A N 1
ATOM 816 C CA . PRO A 1 106 ? -10.577 -17.495 -12.807 1.00 47.00 106 PRO A CA 1
ATOM 817 C C . PRO A 1 106 ? -11.512 -18.667 -12.451 1.00 47.00 106 PRO A C 1
ATOM 819 O O . PRO A 1 106 ? -12.146 -19.244 -13.334 1.00 47.00 106 PRO A O 1
ATOM 822 N N . ARG A 1 107 ? -11.650 -19.022 -11.166 1.00 47.50 107 ARG A N 1
ATOM 823 C CA . ARG A 1 107 ? -12.677 -19.948 -10.658 1.00 47.50 107 ARG A CA 1
ATOM 824 C C . ARG A 1 107 ? -14.088 -19.342 -10.600 1.00 47.50 107 ARG A C 1
ATOM 826 O O . ARG A 1 107 ? -15.047 -20.097 -10.456 1.00 47.50 107 ARG A O 1
ATOM 833 N N . TYR A 1 108 ? -14.233 -18.022 -10.734 1.00 47.94 108 TYR A N 1
ATOM 834 C CA . TYR A 1 108 ? -15.492 -17.282 -10.613 1.00 47.94 108 TYR A CA 1
ATOM 835 C C . TYR A 1 108 ? -15.630 -16.210 -11.711 1.00 47.94 108 TYR A C 1
ATOM 837 O O . TYR A 1 108 ? -15.431 -15.037 -11.452 1.00 47.94 108 TYR A O 1
ATOM 845 N N . ASN A 1 109 ? -15.989 -16.615 -12.935 1.00 47.25 109 ASN A N 1
ATOM 846 C CA . ASN A 1 109 ? -16.541 -15.786 -14.029 1.00 47.25 109 ASN A CA 1
ATOM 847 C C . ASN A 1 109 ? -16.388 -14.240 -13.922 1.00 47.25 109 ASN A C 1
ATOM 849 O O . ASN A 1 109 ? -17.345 -13.549 -13.581 1.00 47.25 109 ASN A O 1
ATOM 853 N N . ASN A 1 110 ? -15.225 -13.724 -14.331 1.00 48.62 110 ASN A N 1
ATOM 854 C CA . ASN A 1 110 ? -14.970 -12.388 -14.908 1.00 48.62 110 ASN A CA 1
ATOM 855 C C . ASN A 1 110 ? -15.786 -11.179 -14.381 1.00 48.62 110 ASN A C 1
ATOM 857 O O . ASN A 1 110 ? -16.427 -10.468 -15.154 1.00 48.62 110 ASN A O 1
ATOM 861 N N . GLY A 1 111 ? -15.691 -10.887 -13.087 1.00 49.12 111 GLY A N 1
ATOM 862 C CA . GLY A 1 111 ? -16.018 -9.603 -12.462 1.00 49.12 111 GLY A CA 1
ATOM 863 C C . GLY A 1 111 ? -15.656 -9.629 -10.974 1.00 49.12 111 GLY A C 1
ATOM 864 O O . GLY A 1 111 ? -15.588 -10.717 -10.409 1.00 49.12 111 GLY A O 1
ATOM 865 N N . PRO A 1 112 ? -15.424 -8.493 -10.292 1.00 52.41 112 PRO A N 1
ATOM 866 C CA . PRO A 1 112 ? -15.246 -8.518 -8.842 1.00 52.41 112 PRO A CA 1
ATOM 867 C C . PRO A 1 112 ? -16.437 -9.268 -8.234 1.00 52.41 112 PRO A C 1
ATOM 869 O O . PRO A 1 112 ? -17.591 -8.917 -8.487 1.00 52.41 112 PRO A O 1
ATOM 872 N N . GLY A 1 113 ? -16.174 -10.355 -7.498 1.00 54.78 113 GLY A N 1
ATOM 873 C CA . GLY A 1 113 ? -17.220 -11.289 -7.049 1.00 54.78 113 GLY A CA 1
ATOM 874 C C . GLY A 1 113 ? -18.291 -10.644 -6.157 1.00 54.78 113 GLY A C 1
ATOM 875 O O . GLY A 1 113 ? -19.298 -11.272 -5.834 1.00 54.78 113 GLY A O 1
ATOM 876 N N . SER A 1 114 ? -18.069 -9.393 -5.751 1.00 62.50 114 SER A N 1
ATOM 877 C CA . SER A 1 114 ? -18.940 -8.552 -4.949 1.00 62.50 114 SER A CA 1
ATOM 878 C C . SER A 1 114 ? -18.465 -7.094 -5.051 1.00 62.50 114 SER A C 1
ATOM 880 O O . SER A 1 114 ? -17.269 -6.848 -5.142 1.00 62.50 114 SER A O 1
ATOM 882 N N . ASN A 1 115 ? -19.391 -6.132 -5.002 1.00 66.06 115 ASN A N 1
ATOM 883 C CA . ASN A 1 115 ? -19.109 -4.701 -4.804 1.00 66.06 115 ASN A CA 1
ATOM 884 C C . ASN A 1 115 ? -19.234 -4.279 -3.327 1.00 66.06 115 ASN A C 1
ATOM 886 O O . ASN A 1 115 ? -19.150 -3.096 -2.996 1.00 66.06 115 ASN A O 1
ATOM 890 N N . ASN A 1 116 ? -19.528 -5.232 -2.440 1.00 72.19 116 ASN A N 1
ATOM 891 C CA . ASN A 1 116 ? -19.575 -4.969 -1.014 1.00 72.19 116 ASN A CA 1
ATOM 892 C C . ASN A 1 116 ? -18.173 -4.637 -0.515 1.00 72.19 116 ASN A C 1
ATOM 894 O O . ASN A 1 116 ? -17.190 -5.264 -0.904 1.00 72.19 116 ASN A O 1
ATOM 898 N N . ARG A 1 117 ? -18.102 -3.676 0.404 1.00 73.12 117 ARG A N 1
ATOM 899 C CA . ARG A 1 117 ? -16.874 -3.343 1.119 1.00 73.12 117 ARG A CA 1
ATOM 900 C C . ARG A 1 117 ? -16.268 -4.608 1.731 1.00 73.12 117 ARG A C 1
ATOM 902 O O . ARG A 1 117 ? -16.979 -5.366 2.390 1.00 73.12 117 ARG A O 1
ATOM 909 N N . VAL A 1 118 ? -14.964 -4.800 1.539 1.00 78.12 118 VAL A N 1
ATOM 910 C CA . VAL A 1 118 ? -14.215 -5.893 2.169 1.00 78.12 118 VAL A CA 1
ATOM 911 C C . VAL A 1 118 ? -14.379 -5.793 3.688 1.00 78.12 118 VAL A C 1
ATOM 913 O O . VAL A 1 118 ? -14.121 -4.741 4.273 1.00 78.12 118 VAL A O 1
ATOM 916 N N . THR A 1 119 ? -14.851 -6.870 4.315 1.00 82.19 119 THR A N 1
ATOM 917 C CA . THR A 1 119 ? -15.062 -6.946 5.772 1.00 82.19 119 THR A CA 1
ATOM 918 C C . THR A 1 119 ? -13.955 -7.699 6.497 1.00 82.19 119 THR A C 1
ATOM 920 O O . THR A 1 119 ? -13.874 -7.614 7.718 1.00 82.19 119 THR A O 1
ATOM 923 N N . ASP A 1 120 ? -13.126 -8.441 5.763 1.00 83.88 120 ASP A N 1
ATOM 924 C CA . ASP A 1 120 ? -12.001 -9.193 6.311 1.00 83.88 120 ASP A CA 1
ATOM 925 C C . ASP A 1 120 ? -10.707 -8.383 6.125 1.00 83.88 120 ASP A C 1
ATOM 927 O O . ASP A 1 120 ? -10.350 -8.077 4.982 1.00 83.88 120 ASP A O 1
ATOM 931 N N . PRO A 1 121 ? -10.042 -7.936 7.204 1.00 87.06 121 PRO A N 1
ATOM 932 C CA . PRO A 1 121 ? -8.826 -7.146 7.077 1.00 87.06 121 PRO A CA 1
ATOM 933 C C . PRO A 1 121 ? -7.694 -7.965 6.469 1.00 87.06 121 PRO A C 1
ATOM 935 O O . PRO A 1 121 ? -7.490 -9.125 6.816 1.00 87.06 121 PRO A O 1
ATOM 938 N N . ILE A 1 122 ? -6.886 -7.325 5.622 1.00 86.50 122 ILE A N 1
ATOM 939 C CA . ILE A 1 122 ? -5.666 -7.957 5.108 1.00 86.50 122 ILE A CA 1
ATOM 940 C C . ILE A 1 122 ? -4.639 -8.147 6.227 1.00 86.50 122 ILE A C 1
ATOM 942 O O . ILE A 1 122 ? -3.820 -9.063 6.196 1.00 86.50 122 ILE A O 1
ATOM 946 N N . PHE A 1 123 ? -4.669 -7.241 7.206 1.00 88.19 123 PHE A N 1
ATOM 947 C CA . PHE A 1 123 ? -3.748 -7.222 8.320 1.00 88.19 123 PHE A CA 1
ATOM 948 C C . PHE A 1 123 ? -4.350 -6.459 9.499 1.00 88.19 123 PHE A C 1
ATOM 950 O O . PHE A 1 123 ? -5.032 -5.448 9.323 1.00 88.19 123 PHE A O 1
ATOM 957 N N . ILE A 1 124 ? -4.068 -6.937 10.708 1.00 91.00 124 ILE A N 1
ATOM 958 C CA . ILE A 1 124 ? -4.470 -6.289 11.954 1.00 91.00 124 ILE A CA 1
ATOM 959 C C . ILE A 1 124 ? -3.212 -5.698 12.583 1.00 91.00 124 ILE A C 1
ATOM 961 O O . ILE A 1 124 ? -2.353 -6.416 13.096 1.00 91.00 124 ILE A O 1
ATOM 965 N N . TRP A 1 125 ? -3.102 -4.376 12.529 1.00 89.62 125 TRP A N 1
ATOM 966 C CA . TRP A 1 125 ? -2.015 -3.631 13.134 1.00 89.62 125 TRP A CA 1
ATOM 967 C C . TRP A 1 125 ? -2.230 -3.492 14.636 1.00 89.62 125 TRP A C 1
ATOM 969 O O . TRP A 1 125 ? -3.132 -2.786 15.096 1.00 89.62 125 TRP A O 1
ATOM 979 N N . ASN A 1 126 ? -1.357 -4.147 15.396 1.00 87.69 126 ASN A N 1
ATOM 980 C CA . ASN A 1 126 ? -1.315 -4.016 16.840 1.00 87.69 126 ASN A CA 1
ATOM 981 C C . ASN A 1 126 ? -0.293 -2.947 17.243 1.00 87.69 126 ASN A C 1
ATOM 983 O O . ASN A 1 126 ? 0.920 -3.172 17.217 1.00 87.69 126 ASN A O 1
ATOM 987 N N . ALA A 1 127 ? -0.794 -1.789 17.669 1.00 75.50 127 ALA A N 1
ATOM 988 C CA . ALA A 1 127 ? 0.037 -0.644 18.030 1.00 75.50 127 ALA A CA 1
ATOM 989 C C . ALA A 1 127 ? 0.891 -0.865 19.293 1.00 75.50 127 ALA A C 1
ATOM 991 O O . ALA A 1 127 ? 1.867 -0.142 19.508 1.00 75.50 127 ALA A O 1
ATOM 992 N N . THR A 1 128 ? 0.554 -1.860 20.122 1.00 74.06 128 THR A N 1
ATOM 993 C CA . THR A 1 128 ? 1.290 -2.177 21.358 1.00 74.06 128 THR A CA 1
ATOM 994 C C . THR A 1 128 ? 2.500 -3.081 21.133 1.00 74.06 128 THR A C 1
ATOM 996 O O . THR A 1 128 ? 3.363 -3.176 22.009 1.00 74.06 128 THR A O 1
ATOM 999 N N . VAL A 1 129 ? 2.626 -3.716 19.962 1.00 71.94 129 VAL A N 1
ATOM 1000 C CA . VAL A 1 129 ? 3.773 -4.578 19.656 1.00 71.94 129 VAL A CA 1
ATOM 1001 C C . VAL A 1 129 ? 4.987 -3.703 19.326 1.00 71.94 129 VAL A C 1
ATOM 1003 O O . VAL A 1 129 ? 5.145 -3.143 18.241 1.00 71.94 129 VAL A O 1
ATOM 1006 N N . ILE A 1 130 ? 5.874 -3.573 20.315 1.00 56.53 130 ILE A N 1
ATOM 1007 C CA . ILE A 1 130 ? 7.069 -2.713 20.279 1.00 56.53 130 ILE A CA 1
ATOM 1008 C C . ILE A 1 130 ? 8.055 -3.134 19.166 1.00 56.53 130 ILE A C 1
ATOM 1010 O O . ILE A 1 130 ? 8.815 -2.291 18.691 1.00 56.53 130 ILE A O 1
ATOM 1014 N N . GLN A 1 131 ? 7.977 -4.384 18.697 1.00 55.84 131 GLN A N 1
ATOM 1015 C CA . GLN A 1 131 ? 8.876 -5.038 17.734 1.00 55.84 131 GLN A CA 1
ATOM 1016 C C . GLN A 1 131 ? 8.203 -5.358 16.388 1.00 55.84 131 GLN A C 1
ATOM 1018 O O . GLN A 1 131 ? 8.308 -6.469 15.877 1.00 55.84 131 GLN A O 1
ATOM 1023 N N . ALA A 1 132 ? 7.517 -4.394 15.778 1.00 55.00 132 ALA A N 1
ATOM 1024 C CA . ALA A 1 132 ? 7.266 -4.478 14.341 1.00 55.00 132 ALA A CA 1
ATOM 1025 C C . ALA A 1 132 ? 8.587 -4.182 13.608 1.00 55.00 132 ALA A C 1
ATOM 1027 O O . ALA A 1 132 ? 8.804 -3.085 13.103 1.00 55.00 132 ALA A O 1
ATOM 1028 N N . GLU A 1 133 ? 9.526 -5.129 13.648 1.00 58.47 133 GLU A N 1
ATOM 1029 C CA . GLU A 1 133 ? 10.633 -5.164 12.697 1.00 58.47 133 GLU A CA 1
ATOM 1030 C C . GLU A 1 133 ? 10.000 -5.230 11.306 1.00 58.47 133 GLU A C 1
ATOM 1032 O O . GLU A 1 133 ? 9.402 -6.252 10.992 1.00 58.47 133 GLU A O 1
ATOM 1037 N N . LEU A 1 134 ? 10.037 -4.108 10.569 1.00 66.56 134 LEU A N 1
ATOM 1038 C CA . LEU A 1 134 ? 9.684 -3.922 9.150 1.00 66.56 134 LEU A CA 1
ATOM 1039 C C . LEU A 1 134 ? 8.958 -5.131 8.542 1.00 66.56 134 LEU A C 1
ATOM 1041 O O . LEU A 1 134 ? 9.542 -5.922 7.798 1.00 66.56 134 LEU A O 1
ATOM 1045 N N . ILE A 1 135 ? 7.695 -5.329 8.937 1.00 79.50 135 ILE A N 1
ATOM 1046 C CA . ILE A 1 135 ? 6.907 -6.434 8.402 1.00 79.50 135 ILE A CA 1
ATOM 1047 C C . ILE A 1 135 ? 6.453 -5.978 7.027 1.00 79.50 135 ILE A C 1
ATOM 1049 O O . ILE A 1 135 ? 5.517 -5.190 6.895 1.00 79.50 135 ILE A O 1
ATOM 1053 N N . THR A 1 136 ? 7.159 -6.459 6.013 1.00 84.31 136 THR A N 1
ATOM 1054 C CA . THR A 1 136 ? 6.771 -6.268 4.625 1.00 84.31 136 THR A CA 1
ATOM 1055 C C . THR A 1 136 ? 5.762 -7.340 4.241 1.00 84.31 136 THR A C 1
ATOM 1057 O O . THR A 1 136 ? 6.001 -8.541 4.389 1.00 84.31 136 THR A O 1
ATOM 1060 N N . PHE A 1 137 ? 4.623 -6.901 3.732 1.00 87.38 137 PHE A N 1
ATOM 1061 C CA . PHE A 1 137 ? 3.577 -7.750 3.192 1.00 87.38 137 PHE A CA 1
ATOM 1062 C C . PHE A 1 137 ? 3.627 -7.700 1.678 1.00 87.38 137 PHE A C 1
ATOM 1064 O O . PHE A 1 137 ? 3.903 -6.654 1.103 1.00 87.38 137 PHE A O 1
ATOM 1071 N N . ARG A 1 138 ? 3.303 -8.818 1.035 1.00 88.06 138 ARG A N 1
ATOM 1072 C CA . ARG A 1 138 ? 3.176 -8.894 -0.417 1.00 88.06 138 ARG A CA 1
ATOM 1073 C C . ARG A 1 138 ? 1.721 -9.107 -0.789 1.00 88.06 138 ARG A C 1
ATOM 1075 O O . ARG A 1 138 ? 1.124 -10.093 -0.358 1.00 88.06 138 ARG A O 1
ATOM 1082 N N . THR A 1 139 ? 1.185 -8.221 -1.617 1.00 84.75 139 THR A N 1
ATOM 1083 C CA . THR A 1 139 ? -0.193 -8.298 -2.107 1.00 84.75 139 THR A CA 1
ATOM 1084 C C . THR A 1 139 ? -0.211 -8.167 -3.623 1.00 84.75 139 THR A C 1
ATOM 1086 O O . THR A 1 139 ? 0.478 -7.324 -4.191 1.00 84.75 139 THR A O 1
ATOM 1089 N N . GLU A 1 140 ? -1.011 -8.998 -4.284 1.00 84.19 140 GLU A N 1
ATOM 1090 C CA . GLU A 1 140 ? -1.354 -8.808 -5.690 1.00 84.19 140 GLU A CA 1
ATOM 1091 C C . GLU A 1 140 ? -2.548 -7.851 -5.785 1.00 84.19 140 GLU A C 1
ATOM 1093 O O . GLU A 1 140 ? -3.612 -8.090 -5.214 1.00 84.19 140 GLU A O 1
ATOM 1098 N N . LEU A 1 141 ? -2.330 -6.732 -6.462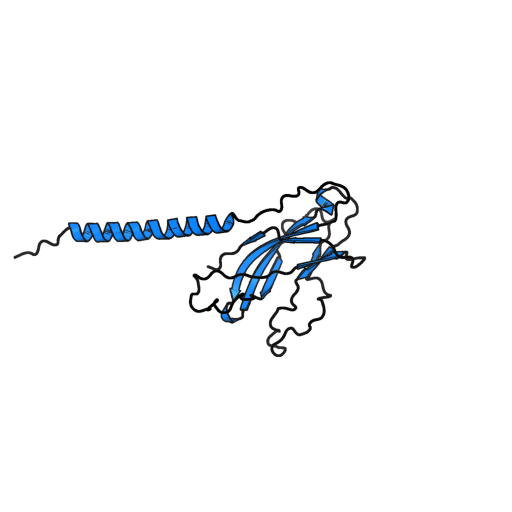 1.00 78.62 141 LEU A N 1
ATOM 1099 C CA . LEU A 1 141 ? -3.294 -5.684 -6.752 1.00 78.62 141 LEU A CA 1
ATOM 1100 C C . LEU A 1 141 ? -3.511 -5.596 -8.256 1.00 78.62 141 LEU A C 1
ATOM 1102 O O . LEU A 1 141 ? -2.900 -6.310 -9.048 1.00 78.62 141 LEU A O 1
ATOM 1106 N N . VAL A 1 142 ? -4.404 -4.702 -8.657 1.00 74.44 142 VAL A N 1
ATOM 1107 C CA . VAL A 1 142 ? -4.880 -4.640 -10.034 1.00 74.44 142 VAL A CA 1
ATOM 1108 C C . VAL A 1 142 ? -4.448 -3.354 -10.666 1.00 74.44 142 VAL A C 1
ATOM 1110 O O . VAL A 1 142 ? -4.513 -2.282 -10.066 1.00 74.44 142 VAL A O 1
ATOM 1113 N N . LEU A 1 143 ? -3.966 -3.492 -11.888 1.00 72.00 143 LEU A N 1
ATOM 1114 C CA . LEU A 1 143 ? -3.436 -2.405 -12.662 1.00 72.00 143 LEU A CA 1
ATOM 1115 C C . LEU A 1 143 ? -4.585 -1.789 -13.454 1.00 72.00 143 LEU A C 1
ATOM 1117 O O . LEU A 1 143 ? -5.068 -2.346 -14.438 1.00 72.00 143 LEU A O 1
ATOM 1121 N N . LEU A 1 144 ? -5.035 -0.631 -12.986 1.00 66.50 144 LEU A N 1
ATOM 1122 C CA . LEU A 1 144 ? -5.986 0.192 -13.715 1.00 66.50 144 LEU A CA 1
ATOM 1123 C C . LEU A 1 144 ? -5.208 1.098 -14.657 1.00 66.50 144 LEU A C 1
ATOM 1125 O O . LEU A 1 144 ? -4.427 1.939 -14.220 1.00 66.50 144 LEU A O 1
ATOM 1129 N N . MET A 1 145 ? -5.426 0.908 -15.952 1.00 62.34 145 MET A N 1
ATOM 1130 C CA . MET A 1 145 ? -4.862 1.777 -16.972 1.00 62.34 145 MET A CA 1
ATOM 1131 C C . MET A 1 145 ? -5.743 3.016 -17.118 1.00 62.34 145 MET A C 1
ATOM 1133 O O . MET A 1 145 ? -6.931 2.902 -17.421 1.00 62.34 145 MET A O 1
ATOM 1137 N N . ASP A 1 146 ? -5.171 4.192 -16.870 1.00 50.59 146 ASP A N 1
ATOM 1138 C CA . ASP A 1 146 ? -5.848 5.465 -17.104 1.00 50.59 146 ASP A CA 1
ATOM 1139 C C . ASP A 1 146 ? -5.573 5.932 -18.546 1.00 50.59 146 ASP A C 1
ATOM 1141 O O . ASP A 1 146 ? -4.428 6.208 -18.911 1.00 50.59 146 ASP A O 1
ATOM 1145 N N . GLY A 1 147 ? -6.623 5.986 -19.373 1.00 51.72 147 GLY A N 1
ATOM 1146 C CA . GLY A 1 147 ? -6.608 6.589 -20.713 1.00 51.72 147 GLY A CA 1
ATOM 1147 C C . GLY A 1 147 ? -6.607 5.625 -21.911 1.00 51.72 147 GLY A C 1
ATOM 1148 O O . GLY A 1 147 ? -6.036 4.537 -21.873 1.00 51.72 147 GLY A O 1
ATOM 1149 N N . GLU A 1 148 ? -7.214 6.083 -23.016 1.00 51.22 148 GLU A N 1
ATOM 1150 C CA . GLU A 1 148 ? -7.332 5.381 -24.314 1.00 51.22 148 GLU A CA 1
ATOM 1151 C C . GLU A 1 148 ? -5.983 5.150 -25.039 1.00 51.22 148 GLU A C 1
ATOM 1153 O O . GLU A 1 148 ? -5.936 4.419 -26.028 1.00 51.22 148 GLU A O 1
ATOM 1158 N N . ASP A 1 149 ? -4.887 5.734 -24.540 1.00 48.59 149 ASP A N 1
ATOM 1159 C CA . ASP A 1 149 ? -3.573 5.758 -25.201 1.00 48.59 149 ASP A CA 1
ATOM 1160 C C . ASP A 1 149 ? -2.506 4.864 -24.541 1.00 48.59 149 ASP A C 1
ATOM 1162 O O . ASP A 1 149 ? -1.358 4.819 -24.991 1.00 48.59 149 ASP A O 1
ATOM 1166 N N . SER A 1 150 ? -2.853 4.130 -23.482 1.00 50.44 150 SER A N 1
ATOM 1167 C CA . SER A 1 150 ? -1.933 3.214 -22.793 1.00 50.44 150 SER A CA 1
ATOM 1168 C C . SER A 1 150 ? -1.863 1.863 -23.518 1.00 50.44 150 SER A C 1
ATOM 1170 O O . SER A 1 150 ? -2.367 0.832 -23.078 1.00 50.44 150 S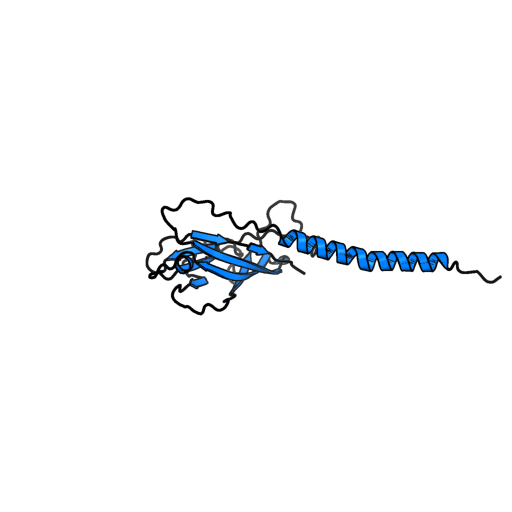ER A O 1
ATOM 1172 N N . TYR A 1 151 ? -1.251 1.866 -24.701 1.00 52.66 151 TYR A N 1
ATOM 1173 C CA . TYR A 1 151 ? -1.062 0.646 -25.475 1.00 52.66 151 TYR A CA 1
ATOM 1174 C C . TYR A 1 151 ? 0.064 -0.204 -24.879 1.00 52.66 151 TYR A C 1
ATOM 1176 O O . TYR A 1 151 ? 1.231 0.157 -24.951 1.00 52.66 151 TYR A O 1
ATOM 1184 N N . LEU A 1 152 ? -0.299 -1.407 -24.424 1.00 53.50 152 LEU A N 1
ATOM 1185 C CA . LEU A 1 152 ? 0.540 -2.543 -23.990 1.00 53.50 152 LEU A CA 1
ATOM 1186 C C . LEU A 1 152 ? 1.676 -2.957 -24.954 1.00 53.50 152 LEU A C 1
ATOM 1188 O O . LEU A 1 152 ? 2.387 -3.936 -24.724 1.00 53.50 152 LEU A O 1
ATOM 1192 N N . THR A 1 153 ? 1.810 -2.278 -26.088 1.00 52.78 153 THR A N 1
ATOM 1193 C CA . THR A 1 153 ? 2.696 -2.641 -27.191 1.00 52.78 153 THR A CA 1
ATOM 1194 C C . THR A 1 153 ? 4.163 -2.277 -26.973 1.00 52.78 153 THR A C 1
ATOM 1196 O O . THR A 1 153 ? 4.991 -2.799 -27.718 1.00 52.78 153 THR A O 1
ATOM 1199 N N . ALA A 1 154 ? 4.512 -1.425 -25.998 1.00 53.12 154 ALA A N 1
ATOM 1200 C CA . ALA A 1 154 ? 5.890 -0.961 -25.789 1.00 53.12 154 ALA A CA 1
ATOM 1201 C C . ALA A 1 154 ? 6.514 -1.386 -24.440 1.00 53.12 154 ALA A C 1
ATOM 1203 O O . ALA A 1 154 ? 7.471 -0.771 -23.961 1.00 53.12 154 ALA A O 1
ATOM 1204 N N . TYR A 1 155 ? 6.076 -2.519 -23.874 1.00 54.34 155 TYR A N 1
ATOM 1205 C CA . TYR A 1 155 ? 6.804 -3.207 -22.797 1.00 54.34 155 TYR A CA 1
ATOM 1206 C C . TYR A 1 155 ? 8.269 -3.491 -23.208 1.00 54.34 155 TYR A C 1
ATOM 1208 O O . TYR A 1 155 ? 8.489 -3.991 -24.318 1.00 54.34 155 TYR A O 1
ATOM 1216 N N . PRO A 1 156 ? 9.286 -3.231 -22.357 1.00 57.59 156 PRO A N 1
ATOM 1217 C CA . PRO A 1 156 ? 9.239 -2.800 -20.949 1.00 57.59 156 PRO A CA 1
ATOM 1218 C C . PRO A 1 156 ? 9.413 -1.279 -20.720 1.00 57.59 156 PRO A C 1
ATOM 1220 O O . PRO A 1 156 ? 9.772 -0.866 -19.623 1.00 57.59 156 PRO A O 1
ATOM 1223 N N . PHE A 1 157 ? 9.234 -0.429 -21.735 1.00 62.22 157 PHE A N 1
ATOM 1224 C CA . PHE A 1 157 ? 9.618 0.991 -21.658 1.00 62.22 157 PHE A CA 1
ATOM 1225 C C . PHE A 1 157 ? 8.483 1.957 -21.289 1.00 62.22 157 PHE A C 1
ATOM 1227 O O . PHE A 1 157 ? 8.737 3.156 -21.158 1.00 62.22 157 PHE A O 1
ATOM 1234 N N . ASP A 1 158 ? 7.263 1.457 -21.106 1.00 61.91 158 ASP A N 1
ATOM 1235 C CA . ASP A 1 158 ? 6.111 2.273 -20.721 1.00 61.91 158 ASP A CA 1
ATOM 1236 C C . ASP A 1 158 ? 6.043 2.508 -19.206 1.00 61.91 158 ASP A C 1
ATOM 1238 O O . ASP A 1 158 ? 6.393 1.651 -18.392 1.00 61.91 158 ASP A O 1
ATOM 1242 N N . SER A 1 159 ? 5.559 3.691 -18.825 1.00 61.41 159 SER A N 1
ATOM 1243 C CA . SER A 1 159 ? 5.213 4.013 -17.442 1.00 61.41 159 SER A CA 1
ATOM 1244 C C . SER A 1 159 ? 3.768 3.616 -17.163 1.00 61.41 159 SER A C 1
ATOM 1246 O O . SER A 1 159 ? 2.860 4.082 -17.852 1.00 61.41 159 SER A O 1
ATOM 1248 N N . TYR A 1 160 ? 3.553 2.824 -16.118 1.00 63.75 160 TYR A N 1
ATOM 1249 C CA . TYR A 1 160 ? 2.220 2.430 -15.675 1.00 63.75 160 TYR A CA 1
ATOM 1250 C C . TYR A 1 160 ? 1.854 3.166 -14.390 1.00 63.75 160 TYR A C 1
ATOM 1252 O O . TYR A 1 160 ? 2.680 3.298 -13.485 1.00 63.75 160 TYR A O 1
ATOM 1260 N N . TYR A 1 161 ? 0.605 3.613 -14.303 1.00 62.03 161 TYR A N 1
ATOM 1261 C CA . TYR A 1 161 ? 0.023 4.105 -13.062 1.00 62.03 161 TYR A CA 1
ATOM 1262 C C . TYR A 1 161 ? -0.740 2.960 -12.400 1.00 62.03 161 TYR A C 1
ATOM 1264 O O . TYR A 1 161 ? -1.536 2.284 -13.044 1.00 62.03 161 TYR A O 1
ATOM 1272 N N . ALA A 1 162 ? -0.475 2.727 -11.117 1.00 66.00 162 ALA A N 1
ATOM 1273 C CA . ALA A 1 162 ? -1.241 1.797 -10.303 1.00 66.00 162 ALA A CA 1
ATOM 1274 C C . ALA A 1 162 ? -2.004 2.595 -9.247 1.00 66.00 162 ALA A C 1
ATOM 1276 O O . ALA A 1 162 ? -1.419 3.402 -8.524 1.00 66.00 162 ALA A O 1
ATOM 1277 N N . PHE A 1 163 ? -3.310 2.360 -9.153 1.00 66.50 163 PHE A N 1
ATOM 1278 C CA . PHE A 1 163 ? -4.141 2.946 -8.110 1.00 66.50 163 PHE A CA 1
ATOM 1279 C C . PHE A 1 163 ? -4.228 1.973 -6.937 1.00 66.50 163 PHE A C 1
ATOM 1281 O O . PHE A 1 163 ? -4.863 0.926 -7.026 1.00 66.50 163 PHE A O 1
ATOM 1288 N N . ILE A 1 164 ? -3.575 2.329 -5.832 1.00 75.00 164 ILE A N 1
ATOM 1289 C CA . ILE A 1 164 ? -3.639 1.580 -4.578 1.00 75.00 164 ILE A CA 1
ATOM 1290 C C . ILE A 1 164 ? -4.622 2.302 -3.661 1.00 75.00 164 ILE A C 1
ATOM 1292 O O . ILE A 1 164 ? -4.377 3.432 -3.246 1.00 75.00 164 ILE A O 1
ATOM 1296 N N . THR A 1 165 ? -5.740 1.656 -3.337 1.00 77.62 165 THR A N 1
ATOM 1297 C CA . THR A 1 165 ? -6.705 2.176 -2.363 1.00 77.62 165 THR A CA 1
ATOM 1298 C C . THR A 1 165 ? -6.669 1.312 -1.115 1.00 77.62 165 THR A C 1
ATOM 1300 O O . THR A 1 165 ? -7.029 0.135 -1.146 1.00 77.62 165 THR A O 1
ATOM 1303 N N . ALA A 1 166 ? -6.227 1.910 -0.015 1.00 85.75 166 ALA A N 1
ATOM 1304 C CA . ALA A 1 166 ? -6.249 1.307 1.306 1.00 85.75 166 ALA A CA 1
ATOM 1305 C C . ALA A 1 166 ? -7.154 2.126 2.227 1.00 85.75 166 ALA A C 1
ATOM 1307 O O . ALA A 1 166 ? -7.320 3.331 2.039 1.00 85.75 166 ALA A O 1
ATOM 1308 N N . PHE A 1 167 ? -7.735 1.471 3.224 1.00 89.62 167 PHE A N 1
ATOM 1309 C CA . PHE A 1 167 ? -8.425 2.145 4.315 1.00 89.62 167 PHE A CA 1
ATOM 1310 C C . PHE A 1 167 ? -8.192 1.401 5.624 1.00 89.62 167 PHE A C 1
ATOM 1312 O O . PHE A 1 167 ? -7.860 0.213 5.636 1.00 89.62 167 PHE A O 1
ATOM 1319 N N . ALA A 1 168 ? -8.404 2.101 6.733 1.00 91.94 168 ALA A N 1
ATOM 1320 C CA . ALA A 1 168 ? -8.222 1.552 8.063 1.00 91.94 168 ALA A CA 1
ATOM 1321 C C . ALA A 1 168 ? -9.454 1.765 8.943 1.00 91.94 168 ALA A C 1
ATOM 1323 O O . ALA A 1 168 ? -10.208 2.732 8.786 1.00 91.94 168 ALA A O 1
ATOM 1324 N N . GLN A 1 169 ? -9.662 0.845 9.880 1.00 93.94 169 GLN A N 1
ATOM 1325 C CA . GLN A 1 169 ? -10.694 0.953 10.906 1.00 93.94 169 GLN A CA 1
ATOM 1326 C C . GLN A 1 169 ? -10.170 0.476 12.253 1.00 93.94 169 GLN A C 1
ATOM 1328 O O . GLN A 1 169 ? -9.393 -0.469 12.319 1.00 93.94 169 GLN A O 1
ATOM 1333 N N . GLU A 1 170 ? -10.631 1.076 13.341 1.00 91.88 170 GLU A N 1
ATOM 1334 C CA . GLU A 1 170 ? -10.371 0.539 14.674 1.00 91.88 170 GLU A CA 1
ATOM 1335 C C . GLU A 1 170 ? -11.033 -0.834 14.838 1.00 91.88 170 GLU A C 1
ATOM 1337 O O . GLU A 1 170 ? -12.230 -0.987 14.591 1.00 91.88 170 GLU A O 1
ATOM 1342 N N . ALA A 1 171 ? -10.285 -1.822 15.325 1.00 91.81 171 ALA A N 1
ATOM 1343 C CA . ALA A 1 171 ? -10.758 -3.202 15.418 1.00 91.81 171 ALA A CA 1
ATOM 1344 C C . ALA A 1 171 ? -11.941 -3.388 16.384 1.00 91.81 171 ALA A C 1
ATOM 1346 O O . ALA A 1 171 ? -12.748 -4.299 16.213 1.00 91.81 171 ALA A O 1
ATOM 1347 N N . LEU A 1 172 ? -12.047 -2.533 17.406 1.00 90.75 172 LEU A N 1
ATOM 1348 C CA . LEU A 1 172 ? -13.089 -2.629 18.432 1.00 90.75 172 LEU A CA 1
ATOM 1349 C C . LEU A 1 172 ? -14.374 -1.881 18.064 1.00 90.75 172 LEU A C 1
ATOM 1351 O O . LEU A 1 172 ? -15.463 -2.320 18.423 1.00 90.75 172 LEU A O 1
ATOM 1355 N N . THR A 1 173 ? -14.253 -0.731 17.403 1.00 92.38 173 THR A N 1
ATOM 1356 C CA . THR A 1 173 ? -15.375 0.195 17.177 1.00 92.38 173 THR A CA 1
ATOM 1357 C C . THR A 1 173 ? -15.821 0.239 15.717 1.00 92.38 173 THR A C 1
ATOM 1359 O O . THR A 1 173 ? -16.908 0.737 15.436 1.00 92.38 173 THR A O 1
ATOM 1362 N N . ASN A 1 174 ? -15.003 -0.273 14.790 1.00 92.06 174 ASN A N 1
ATOM 1363 C CA . ASN A 1 174 ? -15.138 -0.101 13.341 1.00 92.06 174 ASN A CA 1
ATOM 1364 C C . ASN A 1 174 ? -15.153 1.370 12.884 1.00 92.06 174 ASN A C 1
ATOM 1366 O O . ASN A 1 174 ? -15.539 1.663 11.749 1.00 92.06 174 ASN A O 1
ATOM 1370 N N . ASN A 1 175 ? -14.731 2.304 13.743 1.00 90.81 175 ASN A N 1
ATOM 1371 C CA . ASN A 1 175 ? -14.567 3.702 13.365 1.00 90.81 175 ASN A CA 1
ATOM 1372 C C . ASN A 1 175 ? -13.440 3.827 12.338 1.00 90.81 175 ASN A C 1
ATOM 1374 O O . ASN A 1 175 ? -12.425 3.139 12.445 1.00 90.81 175 ASN A O 1
ATOM 1378 N N . SER A 1 176 ? -13.606 4.708 11.351 1.00 89.81 176 SER A N 1
ATOM 1379 C CA . SER A 1 176 ? -12.568 4.973 10.355 1.00 89.81 176 SER A CA 1
ATOM 1380 C C . SER A 1 176 ? -11.331 5.586 11.004 1.00 89.81 176 SER A C 1
ATOM 1382 O O . SER A 1 176 ? -11.446 6.506 11.814 1.00 89.81 176 SER A O 1
ATOM 1384 N N . VAL A 1 177 ? -10.165 5.099 10.595 1.00 90.56 177 VAL A N 1
ATOM 1385 C CA . VAL A 1 177 ? -8.860 5.671 10.931 1.00 90.56 177 VAL A CA 1
ATOM 1386 C C . VAL A 1 177 ? -8.264 6.224 9.645 1.00 90.56 177 VAL A C 1
ATOM 1388 O O . VAL A 1 177 ? -8.371 5.580 8.598 1.00 90.56 177 VAL A O 1
ATOM 1391 N N . ASP A 1 178 ? -7.654 7.404 9.718 1.00 90.06 178 ASP A N 1
ATOM 1392 C CA . ASP A 1 178 ? -7.041 8.012 8.543 1.00 90.06 178 ASP A CA 1
ATOM 1393 C C . ASP A 1 178 ? -5.875 7.144 8.061 1.00 90.06 178 ASP A C 1
ATOM 1395 O O . ASP A 1 178 ? -5.097 6.597 8.849 1.00 90.06 178 ASP A O 1
ATOM 1399 N N . THR A 1 179 ? -5.752 7.021 6.747 1.00 87.50 179 THR A N 1
ATOM 1400 C CA . THR A 1 179 ? -4.650 6.314 6.098 1.00 87.50 179 THR A CA 1
ATOM 1401 C C . THR A 1 179 ? -3.976 7.236 5.113 1.00 87.50 179 THR A C 1
ATOM 1403 O O . THR A 1 179 ? -4.657 7.887 4.322 1.00 87.50 179 THR A O 1
ATOM 1406 N N . ASP A 1 180 ? -2.653 7.240 5.133 1.00 86.12 180 ASP A N 1
ATOM 1407 C CA . ASP A 1 180 ? -1.837 7.961 4.168 1.00 86.12 180 ASP A CA 1
ATOM 1408 C C . ASP A 1 180 ? -0.889 6.989 3.461 1.00 86.12 180 ASP A C 1
ATOM 1410 O O . ASP A 1 180 ? -0.423 6.016 4.058 1.00 86.12 180 ASP A O 1
ATOM 1414 N N . LEU A 1 181 ? -0.614 7.239 2.185 1.00 81.19 181 LEU A N 1
ATOM 1415 C CA . LEU A 1 181 ? 0.323 6.458 1.385 1.00 81.19 181 LEU A CA 1
ATOM 1416 C C . LEU A 1 181 ? 1.516 7.355 1.062 1.00 81.19 181 LEU A C 1
ATOM 1418 O O . LEU A 1 181 ? 1.492 8.109 0.093 1.00 81.19 181 LEU A O 1
ATOM 1422 N N . ALA A 1 182 ? 2.564 7.270 1.884 1.00 67.00 182 ALA A N 1
ATOM 1423 C CA . ALA A 1 182 ? 3.696 8.191 1.813 1.00 67.00 182 ALA A CA 1
ATOM 1424 C C . ALA A 1 182 ? 4.460 8.091 0.491 1.00 67.00 182 ALA A C 1
ATOM 1426 O O . ALA A 1 182 ? 4.894 9.105 -0.049 1.00 67.00 182 ALA A O 1
ATOM 1427 N N . THR A 1 183 ? 4.657 6.870 -0.017 1.00 64.12 183 THR A N 1
ATOM 1428 C CA . THR A 1 183 ? 5.348 6.622 -1.287 1.00 64.12 183 THR A CA 1
ATOM 1429 C C . THR A 1 183 ? 4.800 5.372 -1.971 1.00 64.12 183 THR A C 1
ATOM 1431 O O . THR A 1 183 ? 4.526 4.361 -1.320 1.00 64.12 183 THR A O 1
ATOM 1434 N N . SER A 1 184 ? 4.660 5.445 -3.298 1.00 61.38 184 SER A N 1
ATOM 1435 C CA . SER A 1 184 ? 4.523 4.282 -4.174 1.00 61.38 184 SER A CA 1
ATOM 1436 C C . SER A 1 184 ? 5.559 4.394 -5.289 1.00 61.38 184 SER A C 1
ATOM 1438 O O . SER A 1 184 ? 5.493 5.284 -6.134 1.00 61.38 184 SER A O 1
ATOM 1440 N N . ILE A 1 185 ? 6.590 3.551 -5.243 1.00 58.16 185 ILE A N 1
ATOM 1441 C CA . ILE A 1 185 ? 7.661 3.550 -6.247 1.00 58.16 185 ILE A CA 1
ATOM 1442 C C . ILE A 1 185 ? 7.873 2.115 -6.694 1.00 58.16 185 ILE A C 1
ATOM 1444 O O . ILE A 1 185 ? 8.110 1.232 -5.877 1.00 58.16 185 ILE A O 1
ATOM 1448 N N . GLY A 1 186 ? 7.871 1.869 -7.996 1.00 52.19 186 GLY A N 1
ATOM 1449 C CA . GLY A 1 186 ? 8.518 0.667 -8.486 1.00 52.19 186 GLY A CA 1
ATOM 1450 C C . GLY A 1 186 ? 8.873 0.752 -9.951 1.00 52.19 186 GLY A C 1
ATOM 1451 O O . GLY A 1 186 ? 8.264 1.476 -10.737 1.00 52.19 186 GLY A O 1
ATOM 1452 N N . LEU A 1 187 ? 9.947 0.044 -10.266 1.00 48.94 187 LEU A N 1
ATOM 1453 C CA . LEU A 1 187 ? 10.480 -0.102 -11.604 1.00 48.94 187 LEU A CA 1
ATOM 1454 C C . LEU A 1 187 ? 10.189 -1.537 -12.008 1.00 48.94 187 LEU A C 1
ATOM 1456 O O . LEU A 1 187 ? 10.653 -2.468 -11.354 1.00 48.94 187 LEU A O 1
ATOM 1460 N N . ILE A 1 188 ? 9.409 -1.705 -13.066 1.00 51.75 188 ILE A N 1
ATOM 1461 C CA . ILE A 1 188 ? 9.210 -3.010 -13.684 1.00 51.75 188 ILE A CA 1
ATOM 1462 C C . ILE A 1 188 ? 10.391 -3.183 -14.643 1.00 51.75 188 ILE A C 1
ATOM 1464 O O . ILE A 1 188 ? 10.482 -2.462 -15.634 1.00 51.75 188 ILE A O 1
ATOM 1468 N N . SER A 1 189 ? 11.345 -4.045 -14.286 1.00 46.78 189 SER A N 1
ATOM 1469 C CA . SER A 1 189 ? 12.519 -4.366 -15.114 1.00 46.78 189 SER A CA 1
ATOM 1470 C C . SER A 1 189 ? 12.291 -5.602 -15.968 1.00 46.78 189 SER A C 1
ATOM 1472 O O . SER A 1 189 ? 11.812 -6.598 -15.377 1.00 46.78 189 SER A O 1
#

Sequence (189 aa):
MASQQSTSRVLCCFITSLLFVIIVPTLWINLVLKLTTNSGVPDNNGNSDYITRTIVLQAGVVSADIPHTTVVVDWEIIWDTCRSYGIINCTDVNIFFDMNLSPSDPRYNNGPGSNNRVTDPIFIWNATVIQAELITFRTELVLLMDGEDSYLTAYPFDSYYAFITAFAQEALTNNSVDTDLATSIGLIS

pLDDT: mean 72.74, std 16.21, range [40.06, 94.25]